Protein AF-A0A4Y7QFE3-F1 (afdb_monomer)

Secondary structure (DSSP, 8-state):
-TTHHHHHHHHHHHHHHHHTS-SSPPPP-----S-HHHHHHHHHHHHHHHHHHHHHHHHHHHHHHHHHHS-HHHHHHHHHHHSTTT---PPPPHHHHHHHHHHHHHHHHHHHHHHHHGGG--SS-PPPS----SGGGGT-S-THHHHHHHHHHHHHHHHH-TTSHHHHHS-TTHHHHHHHHHHHHHHHHHHHHHHHHHHHHHHHHHHHHHHHTHHHHHHHHH---SSSTT--

Organism: NCBI:txid50990

InterPro domains:
  IPR007269 Isoprenylcysteine carboxyl methyltransferase [PF04140] (100-162)

Sequence (232 aa):
MTVVFPATLVLALLFFRVAITPPVPPARDAEKTLDKNDVKRKADGLRNLVHVIKQGISVLVVLELLVAVAPWSLVSPVITRLCPSSYHHSPPSNQLFVALALMIAGGALRLLCYRALGSAFTWEVTKPSMLVTTGPYAWARHPSYPGIWLTMTGSIIFLLSPTTVLRECIPPGGARLTLNIFVVIYILWAATWCGFLAIRARGEDALLKKEFGKQWEAWNEKTRAMFIPFVW

Foldseek 3Di:
DLVVVLVLLVLLLVLLLQLLDFPDDADDDDDDDDDCPPVVVVVVVVNVVSVVVNVVLSVLSVVQSCCSPDDCVVVVVVLCVQQVPFAPLDDFDPLLVQLSVLSNQLSVQLVQVCVQCPPQDHPDPDQRPDDGCDGCNVQAVCQSLSSVLSNLVSSLSNLVGCNRSVNRSQDPDDSVVVSVVVSVVSVVVSVVVSVVVVVVLVVSLVSCCVNVPPVSVVSCVSHVHHHGGPDD

pLDDT: mean 86.58, std 12.67, range [39.0, 98.31]

Nearest PDB structures (foldseek):
  5v7p-assembly1_A  TM=5.560E-01  e=5.039E-03  Tribolium castaneum

Mean predicted aligned error: 6.56 Å

Solvent-accessible surface area (backbone atoms only — not comparable to full-atom values): 12744 Å² total; per-residue (Å²): 118,85,59,60,58,48,53,45,45,52,47,18,48,54,21,41,51,51,48,78,44,78,95,49,79,80,79,79,93,74,87,85,91,69,80,58,65,64,58,48,50,52,53,49,52,50,52,50,50,54,49,51,54,52,50,52,55,48,50,54,50,47,52,45,36,50,65,66,70,49,59,60,86,72,46,47,70,54,46,47,71,77,18,74,85,40,64,75,82,58,73,79,42,70,58,39,53,52,11,37,49,28,11,29,53,8,9,49,42,27,51,50,40,44,67,61,46,47,91,74,48,65,98,60,98,62,88,79,91,73,87,73,57,56,72,58,35,48,47,4,69,40,37,47,54,51,13,48,49,34,27,52,52,9,53,51,38,42,77,64,22,69,52,36,62,74,44,27,41,43,50,92,51,71,70,33,52,53,51,50,52,54,50,50,54,49,50,52,52,49,52,54,50,53,53,51,50,57,54,47,48,55,54,54,52,53,49,46,37,71,74,47,41,68,62,38,49,62,47,39,71,72,20,61,13,52,44,46,66,96,45,120

Radius of gyration: 20.63 Å; Cα contacts (8 Å, |Δi|>4): 243; chains: 1; bounding box: 45×44×62 Å

Structure (mmCIF, N/CA/C/O backbone):
data_AF-A0A4Y7QFE3-F1
#
_entry.id   AF-A0A4Y7QFE3-F1
#
loop_
_atom_site.group_PDB
_atom_site.id
_atom_site.type_symbol
_atom_site.label_atom_id
_atom_site.label_alt_id
_atom_site.label_comp_id
_atom_site.label_asym_id
_atom_site.label_entity_id
_atom_site.label_seq_id
_atom_site.pdbx_PDB_ins_code
_atom_site.Cartn_x
_atom_site.Cartn_y
_atom_site.Cartn_z
_atom_site.occupancy
_atom_site.B_iso_or_equiv
_atom_site.auth_seq_id
_atom_site.auth_comp_id
_atom_site.auth_asym_id
_atom_site.auth_atom_id
_atom_site.pdbx_PDB_model_num
ATOM 1 N N . MET A 1 1 ? 3.436 -18.418 -18.770 1.00 53.22 1 MET A N 1
ATOM 2 C CA . MET A 1 1 ? 3.558 -17.259 -17.849 1.00 53.22 1 MET A CA 1
ATOM 3 C C . MET A 1 1 ? 2.863 -15.987 -18.359 1.00 53.22 1 MET A C 1
ATOM 5 O O . MET A 1 1 ? 2.824 -15.008 -17.627 1.00 53.22 1 MET A O 1
ATOM 9 N N . THR A 1 2 ? 2.272 -15.993 -19.562 1.00 67.69 2 THR A N 1
ATOM 10 C CA . THR A 1 2 ? 1.814 -14.796 -20.298 1.00 67.69 2 THR A CA 1
ATOM 11 C C . THR A 1 2 ? 0.651 -14.021 -19.666 1.00 67.69 2 THR A C 1
ATOM 13 O O . THR A 1 2 ? 0.573 -12.818 -19.864 1.00 67.69 2 THR A O 1
ATOM 16 N N . VAL A 1 3 ? -0.222 -14.656 -18.874 1.00 84.62 3 VAL A N 1
ATOM 17 C CA . VAL A 1 3 ? -1.386 -13.973 -18.257 1.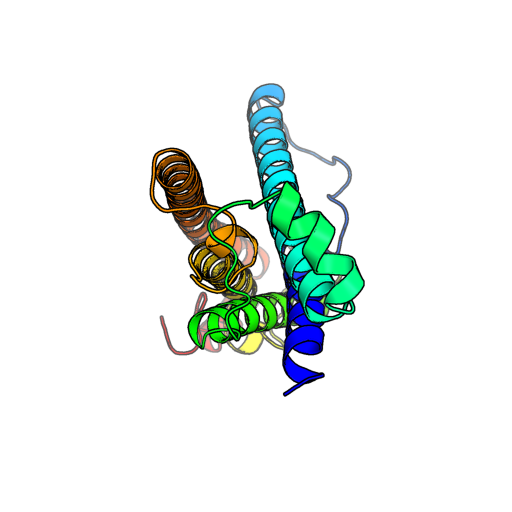00 84.62 3 VAL A CA 1
ATOM 18 C C . VAL A 1 3 ? -1.190 -13.683 -16.764 1.00 84.62 3 VAL A C 1
ATOM 20 O O . VAL A 1 3 ? -1.723 -12.707 -16.243 1.00 84.62 3 VAL A O 1
ATOM 23 N N . VAL A 1 4 ? -0.395 -14.502 -16.068 1.00 91.31 4 VAL A N 1
ATOM 24 C CA . VAL A 1 4 ? -0.255 -14.439 -14.601 1.00 91.31 4 VAL A CA 1
ATOM 25 C C . VAL A 1 4 ? 0.321 -13.101 -14.148 1.00 91.31 4 VAL A C 1
ATOM 27 O O . VAL A 1 4 ? -0.209 -12.486 -13.225 1.00 91.31 4 VAL A O 1
ATOM 30 N N . PHE A 1 5 ? 1.385 -12.633 -14.799 1.00 93.88 5 PHE A N 1
ATOM 31 C CA . PHE A 1 5 ? 2.049 -11.396 -14.399 1.00 93.88 5 PHE A CA 1
ATOM 32 C C . PHE A 1 5 ? 1.160 -10.153 -14.620 1.00 93.88 5 PHE A C 1
ATOM 34 O O . PHE A 1 5 ? 0.912 -9.444 -13.640 1.00 93.88 5 PHE A O 1
ATOM 41 N N . PRO A 1 6 ? 0.557 -9.939 -15.810 1.00 94.75 6 PRO A N 1
ATOM 42 C CA . PRO A 1 6 ? -0.427 -8.872 -16.003 1.00 94.75 6 PRO A CA 1
ATOM 43 C C . PRO A 1 6 ? -1.615 -8.931 -15.034 1.00 94.75 6 PRO A C 1
ATOM 45 O O . PRO A 1 6 ? -1.986 -7.914 -14.450 1.00 94.75 6 PRO A O 1
ATOM 48 N N . ALA A 1 7 ? -2.187 -10.118 -14.798 1.00 95.56 7 ALA A N 1
ATOM 49 C CA . ALA A 1 7 ? -3.285 -10.279 -13.845 1.00 95.56 7 ALA A CA 1
ATOM 50 C C . ALA A 1 7 ? -2.868 -9.889 -12.415 1.00 95.56 7 ALA A C 1
ATOM 52 O O . ALA A 1 7 ? -3.621 -9.223 -11.702 1.00 95.56 7 ALA A O 1
ATOM 53 N N . THR A 1 8 ? -1.644 -10.240 -12.010 1.00 96.00 8 THR A N 1
ATOM 54 C CA . THR A 1 8 ? -1.091 -9.872 -10.699 1.00 96.00 8 THR A CA 1
ATOM 55 C C . THR A 1 8 ? -0.921 -8.354 -10.570 1.00 96.00 8 THR A C 1
ATOM 57 O O . THR A 1 8 ? -1.264 -7.795 -9.529 1.00 96.00 8 THR A O 1
ATOM 60 N N . LEU A 1 9 ? -0.468 -7.663 -11.624 1.00 96.88 9 LEU A N 1
ATOM 61 C CA . LEU A 1 9 ? -0.366 -6.197 -11.647 1.00 96.88 9 LEU A CA 1
ATOM 62 C C . LEU A 1 9 ? -1.738 -5.523 -11.508 1.00 96.88 9 LEU A C 1
ATOM 64 O O . LEU A 1 9 ? -1.877 -4.579 -10.730 1.00 96.88 9 LEU A O 1
ATOM 68 N N . VAL A 1 10 ? -2.763 -6.031 -12.204 1.00 97.50 10 VAL A N 1
ATOM 69 C CA . VAL A 1 10 ? -4.142 -5.525 -12.088 1.00 97.50 10 VAL A CA 1
ATOM 70 C C . VAL A 1 10 ? -4.657 -5.679 -10.658 1.00 97.50 10 VAL A C 1
ATOM 72 O O . VAL A 1 10 ? -5.153 -4.715 -10.074 1.00 97.50 10 VAL A O 1
ATOM 75 N N . LEU A 1 11 ? -4.504 -6.864 -10.061 1.00 97.31 11 LEU A N 1
ATOM 76 C CA . LEU A 1 11 ? -4.922 -7.100 -8.678 1.00 97.31 11 LEU A CA 1
ATOM 77 C C . LEU A 1 11 ? -4.173 -6.185 -7.705 1.00 97.31 11 LEU A C 1
ATOM 79 O O . LEU A 1 11 ? -4.806 -5.542 -6.868 1.00 97.31 11 LEU A O 1
ATOM 83 N N . ALA A 1 12 ? -2.850 -6.072 -7.836 1.00 97.19 12 ALA A N 1
ATOM 84 C CA . ALA A 1 12 ? -2.044 -5.200 -6.990 1.00 97.19 12 ALA A CA 1
ATOM 85 C C . ALA A 1 12 ? -2.469 -3.731 -7.106 1.00 97.19 12 ALA A C 1
ATOM 87 O O . ALA A 1 12 ? -2.607 -3.063 -6.082 1.00 97.19 12 ALA A O 1
ATOM 88 N N . LEU A 1 13 ? -2.753 -3.239 -8.318 1.00 96.88 13 LEU A N 1
ATOM 89 C CA . LEU A 1 13 ? -3.262 -1.886 -8.544 1.00 96.88 13 LEU A CA 1
ATOM 90 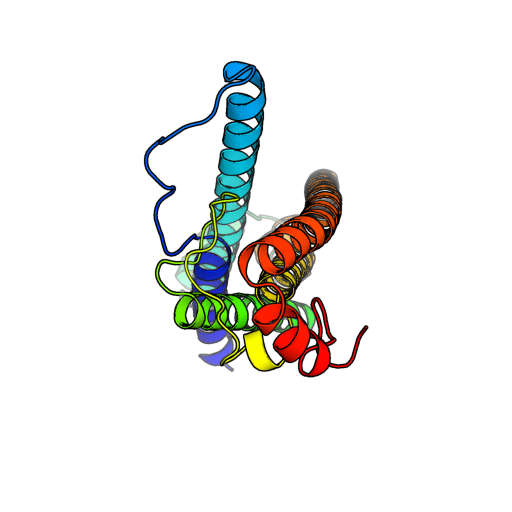C C . LEU A 1 13 ? -4.599 -1.657 -7.828 1.00 96.88 13 LEU A C 1
ATOM 92 O O . LEU A 1 13 ? -4.755 -0.666 -7.111 1.00 96.88 13 LEU A O 1
ATOM 96 N N . LEU A 1 14 ? -5.556 -2.573 -8.000 1.00 96.12 14 LEU A N 1
ATOM 97 C CA . LEU A 1 14 ? -6.882 -2.470 -7.388 1.00 96.12 14 LEU A CA 1
ATOM 98 C C . LEU A 1 14 ? -6.792 -2.490 -5.858 1.00 96.12 14 LEU A C 1
ATOM 100 O O . LEU A 1 14 ? -7.326 -1.602 -5.192 1.00 96.12 14 LEU A O 1
ATOM 104 N N . PHE A 1 15 ? -6.071 -3.456 -5.290 1.00 96.12 15 PHE A N 1
ATOM 105 C CA . PHE A 1 15 ? -5.936 -3.595 -3.840 1.00 96.12 15 PHE A CA 1
ATOM 106 C C . PHE A 1 15 ? -5.128 -2.459 -3.207 1.00 96.12 15 PHE A C 1
ATOM 108 O O . PHE A 1 15 ? -5.521 -1.957 -2.154 1.00 96.12 15 PHE A O 1
ATOM 115 N N . PHE A 1 16 ? -4.075 -1.971 -3.868 1.00 94.44 16 PHE A N 1
ATOM 116 C CA . PHE A 1 16 ? -3.334 -0.788 -3.427 1.00 94.44 16 PHE A CA 1
ATOM 117 C C . PHE A 1 16 ? -4.225 0.459 -3.391 1.00 94.44 16 PHE A C 1
ATOM 119 O O . PHE A 1 16 ? -4.228 1.212 -2.413 1.00 94.44 16 PHE A O 1
ATOM 126 N N . ARG A 1 17 ? -5.046 0.665 -4.430 1.00 92.75 17 ARG A N 1
ATOM 127 C CA . ARG A 1 17 ? -6.015 1.769 -4.476 1.00 92.75 17 ARG A CA 1
ATOM 128 C C . ARG A 1 17 ? -7.030 1.657 -3.341 1.00 92.75 17 ARG A C 1
ATOM 130 O O . ARG A 1 17 ? -7.276 2.660 -2.672 1.00 92.75 17 ARG A O 1
ATOM 137 N N . VAL A 1 18 ? -7.580 0.468 -3.096 1.00 90.00 18 VAL A N 1
ATOM 138 C CA . VAL A 1 18 ? -8.529 0.207 -1.998 1.00 90.00 18 VAL A CA 1
ATOM 139 C C . VAL A 1 18 ? -7.890 0.478 -0.632 1.00 90.00 18 VAL A C 1
ATOM 141 O O . VAL A 1 18 ? -8.484 1.167 0.198 1.00 90.00 18 VAL A O 1
ATOM 144 N N . ALA A 1 19 ? -6.659 0.017 -0.401 1.00 88.69 19 ALA A N 1
ATOM 145 C CA . ALA A 1 19 ? -5.959 0.178 0.874 1.00 88.69 19 ALA A CA 1
ATOM 146 C C . ALA A 1 19 ? -5.833 1.647 1.321 1.00 88.69 19 ALA A C 1
ATOM 148 O O . ALA A 1 19 ? -5.940 1.943 2.515 1.00 88.69 19 ALA A O 1
ATOM 149 N N . ILE A 1 20 ? -5.642 2.554 0.353 1.00 83.94 20 ILE A N 1
ATOM 150 C CA . ILE A 1 20 ? -5.357 3.989 0.539 1.00 83.94 20 ILE A CA 1
ATOM 151 C C . ILE A 1 20 ? -6.561 4.856 0.101 1.00 83.94 20 ILE A C 1
ATOM 153 O O . ILE A 1 20 ? -6.431 6.029 -0.256 1.00 83.94 20 ILE A O 1
ATOM 157 N N . THR A 1 21 ? -7.767 4.288 0.066 1.00 83.75 21 THR A N 1
ATOM 158 C CA . THR A 1 21 ? -9.015 5.050 -0.113 1.00 83.75 21 THR A CA 1
ATOM 159 C C . THR A 1 21 ? -9.942 4.734 1.049 1.00 83.75 21 THR A C 1
ATOM 161 O O . THR A 1 21 ? -10.233 3.557 1.255 1.00 83.75 21 THR A O 1
ATOM 164 N N . PRO A 1 22 ? -10.409 5.731 1.817 1.00 71.69 22 PRO A N 1
ATOM 165 C CA . PRO A 1 22 ? -11.403 5.470 2.840 1.00 71.69 22 PRO A CA 1
ATOM 166 C C . PRO A 1 22 ? -12.730 5.075 2.168 1.00 71.69 22 PRO A C 1
ATOM 168 O O . PRO A 1 22 ? -13.091 5.671 1.153 1.00 71.69 22 PRO A O 1
ATOM 171 N N . PRO A 1 23 ? -13.460 4.086 2.708 1.00 71.75 23 PRO A N 1
ATOM 172 C CA . PRO A 1 23 ? -14.751 3.667 2.166 1.00 71.75 23 PRO A CA 1
ATOM 173 C C . PRO A 1 23 ? -15.856 4.691 2.448 1.00 71.75 23 PRO A C 1
ATOM 175 O O . PRO A 1 23 ? -16.845 4.736 1.723 1.00 71.75 23 PRO A O 1
ATOM 178 N N . VAL A 1 24 ? -15.688 5.510 3.491 1.00 68.31 24 VAL A N 1
ATOM 179 C CA . VAL A 1 24 ? -16.646 6.534 3.913 1.00 68.31 24 VAL A CA 1
ATOM 180 C C . VAL A 1 24 ? -16.004 7.913 3.720 1.00 68.31 24 VAL A C 1
ATOM 182 O O . VAL A 1 24 ? -14.857 8.104 4.141 1.00 68.31 24 VAL A O 1
ATOM 185 N N . PRO A 1 25 ? -16.698 8.878 3.085 1.00 62.66 25 PRO A N 1
ATOM 186 C CA . PRO A 1 25 ? -16.252 10.266 3.044 1.00 62.66 25 PRO A CA 1
ATOM 187 C C . PRO A 1 25 ? -16.024 10.803 4.467 1.00 62.66 25 PRO A C 1
ATOM 189 O O . PRO A 1 25 ? -16.713 10.366 5.390 1.00 62.66 25 PRO A O 1
ATOM 192 N N . PRO A 1 26 ? -15.084 11.741 4.680 1.00 58.53 26 PRO A N 1
ATOM 193 C CA . PRO A 1 26 ? -14.896 12.345 5.996 1.00 58.53 26 PRO A CA 1
ATOM 194 C C . PRO A 1 26 ? -16.221 12.921 6.515 1.00 58.53 26 PRO A C 1
ATOM 196 O O . PRO A 1 26 ? -17.011 13.472 5.741 1.00 58.53 26 PRO A O 1
ATOM 199 N N . ALA A 1 27 ? -16.480 12.745 7.813 1.00 53.41 27 ALA A N 1
ATOM 200 C CA . ALA A 1 27 ? -17.696 13.239 8.445 1.00 53.41 27 ALA A CA 1
ATOM 201 C C . ALA A 1 27 ? -17.796 14.759 8.241 1.00 53.41 27 ALA A C 1
ATOM 203 O O . ALA A 1 27 ? -16.806 15.473 8.397 1.00 53.41 27 ALA A O 1
ATOM 204 N N . ARG A 1 28 ? -18.981 15.257 7.856 1.00 46.75 28 ARG A N 1
ATOM 205 C CA . ARG A 1 28 ? -19.223 16.703 7.762 1.00 46.75 28 ARG A CA 1
ATOM 206 C C . ARG A 1 28 ? -19.006 17.316 9.139 1.00 46.75 28 ARG A C 1
ATOM 208 O O . ARG A 1 28 ? -19.579 16.829 10.108 1.00 46.75 28 ARG A O 1
ATOM 215 N N . ASP A 1 29 ? -18.182 18.359 9.167 1.00 47.16 29 ASP A N 1
ATOM 216 C CA . ASP A 1 29 ? -17.770 19.129 10.337 1.00 47.16 29 ASP A CA 1
ATOM 217 C C . ASP A 1 29 ? -18.905 19.299 11.359 1.00 47.16 29 ASP A C 1
ATOM 219 O O . ASP A 1 29 ? -19.746 20.189 11.242 1.00 47.16 29 ASP A O 1
ATOM 223 N N . ALA A 1 30 ? -18.906 18.460 12.391 1.00 39.00 30 ALA A N 1
ATOM 224 C CA . ALA A 1 30 ? -19.676 18.684 13.598 1.00 39.00 30 ALA A CA 1
ATOM 225 C C . ALA A 1 30 ? -18.710 18.605 14.776 1.00 39.00 30 ALA A C 1
ATOM 227 O O . ALA A 1 30 ? -18.226 17.539 15.149 1.00 39.00 30 ALA A O 1
ATOM 228 N N . GLU A 1 31 ? -18.451 19.799 15.307 1.00 46.91 31 GLU A N 1
ATOM 229 C CA . GLU A 1 31 ? -17.866 20.070 16.613 1.00 46.91 31 GLU A CA 1
ATOM 230 C C . GLU A 1 31 ? -16.362 19.788 16.754 1.00 46.91 31 GLU A C 1
ATOM 232 O O . GLU A 1 31 ? -15.930 18.649 16.892 1.00 46.91 31 GLU A O 1
ATOM 237 N N . LYS A 1 32 ? -15.554 20.861 16.764 1.00 42.62 32 LYS A N 1
ATOM 238 C CA . LYS A 1 32 ? -14.268 20.915 17.484 1.00 42.62 32 LYS A CA 1
ATOM 239 C C . LYS A 1 32 ? -13.746 22.351 17.585 1.00 42.62 32 LYS A C 1
ATOM 241 O O . LYS A 1 32 ? -13.517 23.033 16.583 1.00 42.62 32 LYS A O 1
ATOM 246 N N . THR A 1 33 ? -13.589 22.804 18.821 1.00 46.34 33 THR A N 1
ATOM 247 C CA . THR A 1 33 ? -12.919 24.029 19.259 1.00 46.34 33 THR A CA 1
ATOM 248 C C . THR A 1 33 ? -11.443 23.729 19.533 1.00 46.34 33 THR A C 1
ATOM 250 O O . THR A 1 33 ? -11.146 22.793 20.268 1.00 46.34 33 THR A O 1
ATOM 253 N N . LEU A 1 34 ? -10.555 24.507 18.896 1.00 43.59 34 LEU A N 1
ATOM 254 C CA . LEU A 1 34 ? -9.142 24.844 19.194 1.00 43.59 34 LEU A CA 1
ATOM 255 C C . LEU A 1 34 ? -8.370 25.071 17.877 1.00 43.59 34 LEU A C 1
ATOM 257 O O . LEU A 1 34 ? -8.691 24.454 16.863 1.00 43.59 34 LEU A O 1
ATOM 261 N N . ASP A 1 35 ? -7.428 26.020 17.915 1.00 52.88 35 ASP A N 1
ATOM 262 C CA . ASP A 1 35 ? -6.646 26.645 16.827 1.00 52.88 35 ASP A CA 1
ATOM 263 C C . ASP A 1 35 ? -6.679 25.926 15.454 1.00 52.88 35 ASP A C 1
ATOM 265 O O . ASP A 1 35 ? -5.850 25.076 15.111 1.00 52.88 35 ASP A O 1
ATOM 269 N N . LYS A 1 36 ? -7.730 26.236 14.679 1.00 55.00 36 LYS A N 1
ATOM 270 C CA . LYS A 1 36 ? -8.216 25.420 13.553 1.00 55.00 36 LYS A CA 1
ATOM 271 C C . LYS A 1 36 ? -7.322 25.459 12.324 1.00 55.00 36 LYS A C 1
ATOM 273 O O . LYS A 1 36 ? -7.321 24.499 11.558 1.00 55.00 36 LYS A O 1
ATOM 278 N N . ASN A 1 37 ? -6.597 26.547 12.092 1.00 62.03 37 ASN A N 1
ATOM 279 C CA . ASN A 1 37 ? -5.992 26.770 10.782 1.00 62.03 37 ASN A CA 1
ATOM 280 C C . ASN A 1 37 ? -4.709 25.960 10.605 1.00 62.03 37 ASN A C 1
ATOM 282 O O . ASN A 1 37 ? -4.534 25.323 9.568 1.00 62.03 37 ASN A O 1
ATOM 286 N N . ASP A 1 38 ? -3.852 25.901 11.623 1.00 63.50 38 ASP A N 1
ATOM 287 C CA . ASP A 1 38 ? -2.580 25.185 11.522 1.00 63.50 38 ASP A CA 1
ATOM 288 C C . ASP A 1 38 ? -2.735 23.667 11.603 1.00 63.50 38 ASP A C 1
ATOM 290 O O . ASP A 1 38 ? -2.093 22.943 10.836 1.00 63.50 38 ASP A O 1
ATOM 294 N N . VAL A 1 39 ? -3.616 23.166 12.473 1.00 67.00 39 VAL A N 1
ATOM 295 C CA . VAL A 1 39 ? -3.899 21.724 12.572 1.00 67.00 39 VAL A CA 1
ATOM 296 C C . VAL A 1 39 ? -4.582 21.221 11.300 1.00 67.00 39 VAL A C 1
ATOM 298 O O . VAL A 1 39 ? -4.170 20.196 10.751 1.00 67.00 39 VAL A O 1
ATOM 301 N N . LYS A 1 40 ? -5.565 21.967 10.778 1.00 69.06 40 LYS A N 1
ATOM 302 C CA . LYS A 1 40 ? -6.232 21.641 9.511 1.00 69.06 40 LYS A CA 1
ATOM 303 C C . LYS A 1 40 ? -5.259 21.699 8.337 1.00 69.06 40 LYS A C 1
ATOM 305 O O . LYS A 1 40 ? -5.176 20.737 7.584 1.00 69.06 40 LYS A O 1
ATOM 310 N N . ARG A 1 41 ? -4.436 22.751 8.238 1.00 73.12 41 ARG A N 1
ATOM 311 C CA . ARG A 1 41 ? -3.415 22.887 7.185 1.00 73.12 41 ARG A CA 1
ATOM 312 C C . ARG A 1 41 ? -2.416 21.728 7.192 1.00 73.12 41 ARG A C 1
ATOM 314 O O . ARG A 1 41 ? -2.088 21.202 6.131 1.00 73.12 41 ARG A O 1
ATOM 321 N N . LYS A 1 42 ? -1.957 21.292 8.371 1.00 73.88 42 LYS A N 1
ATOM 322 C CA . LYS A 1 42 ? -1.072 20.120 8.506 1.00 73.88 42 LYS A CA 1
ATOM 323 C C . LYS A 1 42 ? -1.774 18.822 8.089 1.00 73.88 42 LYS A C 1
ATOM 325 O O . LYS A 1 42 ? -1.179 18.019 7.371 1.00 73.88 42 LYS A O 1
ATOM 330 N N . ALA A 1 43 ? -3.029 18.624 8.494 1.00 72.62 43 ALA A N 1
ATOM 331 C CA . ALA A 1 43 ? -3.818 17.450 8.120 1.00 72.62 43 ALA A CA 1
ATOM 332 C C . ALA A 1 43 ? -4.110 17.396 6.609 1.00 72.62 43 ALA A C 1
ATOM 334 O O . ALA A 1 43 ? -3.968 16.337 5.996 1.00 72.62 43 ALA A O 1
ATOM 335 N N . ASP A 1 44 ? -4.451 18.529 5.997 1.00 76.00 44 ASP A N 1
ATOM 336 C CA . ASP A 1 44 ? -4.696 18.648 4.559 1.00 76.00 44 ASP A CA 1
ATOM 337 C C . ASP A 1 44 ? -3.410 18.425 3.755 1.00 76.00 44 ASP A C 1
ATOM 339 O O . ASP A 1 44 ? -3.413 17.675 2.779 1.00 76.00 44 ASP A O 1
ATOM 343 N N . GLY A 1 45 ? -2.281 18.986 4.202 1.00 79.75 45 GLY A N 1
ATOM 344 C CA . GLY A 1 45 ? -0.972 18.745 3.588 1.00 79.75 45 GLY A CA 1
ATOM 345 C C . GLY A 1 45 ? -0.595 17.262 3.582 1.00 79.75 45 GLY A C 1
ATOM 346 O O . GLY A 1 45 ? -0.177 16.721 2.558 1.00 79.75 45 GLY A O 1
ATOM 347 N N . LEU A 1 46 ? -0.822 16.573 4.700 1.00 81.25 46 LEU A N 1
ATOM 348 C CA . LEU A 1 46 ? -0.607 15.134 4.810 1.00 81.25 46 LEU A CA 1
ATOM 349 C C . LEU A 1 46 ? -1.556 14.328 3.906 1.00 81.25 46 LEU A C 1
ATOM 351 O O . LEU A 1 46 ? -1.109 13.408 3.222 1.00 81.25 46 LEU A O 1
ATOM 355 N N . ARG A 1 47 ? -2.851 14.675 3.859 1.00 81.12 47 ARG A N 1
ATOM 356 C CA . ARG A 1 47 ? -3.836 14.041 2.960 1.00 81.12 47 ARG A CA 1
ATOM 357 C C . ARG A 1 47 ? -3.429 14.197 1.493 1.00 81.12 47 ARG A C 1
ATOM 359 O O . ARG A 1 47 ? -3.462 13.218 0.746 1.00 81.12 47 ARG A O 1
ATOM 366 N N . ASN A 1 48 ? -2.992 15.392 1.102 1.00 84.81 48 ASN A N 1
ATOM 367 C CA . ASN A 1 48 ? -2.506 15.674 -0.246 1.00 84.81 48 ASN A CA 1
ATOM 368 C C . ASN A 1 48 ? -1.252 14.861 -0.572 1.00 84.81 48 ASN A C 1
ATOM 370 O O . ASN A 1 48 ? -1.181 14.259 -1.640 1.00 84.81 48 ASN A O 1
ATOM 374 N N . LEU A 1 49 ? -0.299 14.768 0.358 1.00 87.81 49 LEU A N 1
ATOM 375 C CA . LEU A 1 49 ? 0.905 13.960 0.175 1.00 87.81 49 LEU A CA 1
ATOM 376 C C . LEU A 1 49 ? 0.573 12.474 -0.028 1.00 87.81 49 LEU A C 1
ATOM 378 O O . LEU A 1 49 ? 1.058 11.859 -0.976 1.00 87.81 49 LEU A O 1
ATOM 382 N N . VAL A 1 50 ? -0.307 11.909 0.805 1.00 87.62 50 VAL A N 1
ATOM 383 C CA . VAL A 1 50 ? -0.799 10.529 0.642 1.00 87.62 50 VAL A CA 1
ATOM 384 C C . VAL A 1 50 ? -1.464 10.349 -0.725 1.00 87.62 50 VAL A C 1
ATOM 386 O O . VAL A 1 50 ? -1.243 9.334 -1.390 1.00 87.62 50 VAL A O 1
ATOM 389 N N . HIS A 1 51 ? -2.251 11.332 -1.173 1.00 87.94 51 HIS A N 1
ATOM 390 C CA . HIS A 1 51 ? -2.887 11.301 -2.486 1.00 87.94 51 HIS A CA 1
ATOM 391 C C . HIS A 1 51 ? -1.855 11.291 -3.621 1.00 87.94 51 HIS A C 1
ATOM 393 O O . HIS A 1 51 ? -1.944 10.446 -4.510 1.00 87.94 51 HIS A O 1
ATOM 399 N N . VAL A 1 52 ? -0.849 12.168 -3.570 1.00 91.69 52 VAL A N 1
ATOM 400 C CA . VAL A 1 52 ? 0.226 12.244 -4.571 1.00 91.69 52 VAL A CA 1
ATOM 401 C C . VAL A 1 52 ? 1.006 10.931 -4.640 1.00 91.69 52 VAL A C 1
ATOM 403 O O . VAL A 1 52 ? 1.156 10.376 -5.727 1.00 91.69 52 VAL A O 1
ATOM 406 N N . ILE A 1 53 ? 1.427 10.381 -3.495 1.00 91.38 53 ILE A N 1
ATOM 407 C CA . ILE A 1 53 ? 2.141 9.094 -3.429 1.00 91.38 53 ILE A CA 1
ATOM 408 C C . ILE A 1 53 ? 1.292 7.983 -4.052 1.00 91.38 53 ILE A C 1
ATOM 410 O O . ILE A 1 53 ? 1.766 7.223 -4.896 1.00 91.38 53 ILE A O 1
ATOM 414 N N . LYS A 1 54 ? 0.011 7.910 -3.678 1.00 92.06 54 LYS A N 1
ATOM 415 C CA . LYS A 1 54 ? -0.922 6.915 -4.209 1.00 92.06 54 LYS A CA 1
ATOM 416 C C . LYS A 1 54 ? -1.054 7.009 -5.730 1.00 92.06 54 LYS A C 1
ATOM 418 O O . LYS A 1 54 ? -1.032 5.972 -6.396 1.00 92.06 54 LYS A O 1
ATOM 423 N N . GLN A 1 55 ? -1.210 8.212 -6.286 1.00 93.50 55 GLN A N 1
ATOM 424 C CA . GLN A 1 55 ? -1.297 8.386 -7.739 1.00 93.50 55 GLN A CA 1
ATOM 425 C C . GLN A 1 55 ? 0.025 8.020 -8.416 1.00 93.50 55 GLN A C 1
ATOM 427 O O . GLN A 1 55 ? 0.000 7.271 -9.386 1.00 93.50 55 GLN A O 1
ATOM 432 N N . GLY A 1 56 ? 1.163 8.454 -7.865 1.00 94.62 56 GLY A N 1
ATOM 433 C CA . GLY A 1 56 ? 2.493 8.149 -8.395 1.00 94.62 56 GLY A CA 1
ATOM 434 C C . GLY A 1 56 ? 2.752 6.647 -8.506 1.00 94.62 56 GLY A C 1
ATOM 435 O O . GLY A 1 56 ? 3.019 6.152 -9.597 1.00 94.62 56 GLY A O 1
ATOM 436 N N . ILE A 1 57 ? 2.576 5.894 -7.413 1.00 95.50 57 ILE A N 1
ATOM 437 C CA . ILE A 1 57 ? 2.732 4.428 -7.429 1.00 95.50 57 ILE A CA 1
ATOM 438 C C . ILE A 1 57 ? 1.757 3.780 -8.415 1.00 95.50 57 ILE A C 1
ATOM 440 O O . ILE A 1 57 ? 2.136 2.888 -9.166 1.00 95.50 57 ILE A O 1
ATOM 444 N N . SER A 1 58 ? 0.507 4.247 -8.457 1.00 95.88 58 SER A N 1
ATOM 445 C CA . SER A 1 58 ? -0.489 3.688 -9.372 1.00 95.88 58 SER A CA 1
ATOM 446 C C . SER A 1 58 ? -0.125 3.906 -10.839 1.00 95.88 58 SER A C 1
ATOM 448 O O . SER A 1 58 ? -0.325 3.004 -11.643 1.00 95.88 58 SER A O 1
ATOM 450 N N . VAL A 1 59 ? 0.409 5.079 -11.191 1.00 96.31 59 VAL A N 1
ATOM 451 C CA . VAL A 1 59 ? 0.899 5.361 -12.547 1.00 96.31 59 VAL A CA 1
ATOM 452 C C . VAL A 1 59 ? 2.041 4.416 -12.897 1.00 96.31 59 VAL A C 1
ATOM 454 O O . VAL A 1 59 ? 2.019 3.834 -13.973 1.00 96.31 59 VAL A O 1
ATOM 457 N N . LEU A 1 60 ? 2.989 4.191 -11.985 1.00 95.75 60 LEU A N 1
ATOM 458 C CA . LEU A 1 60 ? 4.096 3.262 -12.225 1.00 95.75 60 LEU A CA 1
ATOM 459 C C . LEU A 1 60 ? 3.613 1.820 -12.447 1.00 95.75 60 LEU A C 1
ATOM 461 O O . LEU A 1 60 ? 4.086 1.163 -13.367 1.00 95.75 60 LEU A O 1
ATOM 465 N N . VAL A 1 61 ? 2.640 1.342 -11.664 1.00 96.88 61 VAL A N 1
ATOM 466 C CA . VAL A 1 61 ? 2.044 0.006 -11.860 1.00 96.88 61 VAL A CA 1
ATOM 467 C C . VAL A 1 61 ? 1.267 -0.077 -13.179 1.00 96.88 61 VAL A C 1
ATOM 469 O O . VAL A 1 61 ? 1.309 -1.105 -13.848 1.00 96.88 61 VAL A O 1
ATOM 472 N N . VAL A 1 62 ? 0.578 0.995 -13.586 1.00 96.50 62 VAL A N 1
ATOM 473 C CA . VAL A 1 62 ? -0.100 1.057 -14.893 1.00 96.50 62 VAL A CA 1
ATOM 474 C C . VAL A 1 62 ? 0.911 1.036 -16.036 1.00 96.50 62 VAL A C 1
ATOM 476 O O . VAL A 1 62 ? 0.692 0.320 -17.004 1.00 96.50 62 VAL A O 1
ATOM 479 N N . LEU A 1 63 ? 2.020 1.771 -15.932 1.00 93.81 63 LEU A N 1
ATOM 480 C CA . LEU A 1 63 ? 3.093 1.732 -16.929 1.00 93.81 63 LEU A CA 1
ATOM 481 C C . LEU A 1 63 ? 3.681 0.323 -17.052 1.00 93.81 63 LEU A C 1
ATOM 483 O O . LEU A 1 63 ? 3.818 -0.178 -18.164 1.00 93.81 63 LEU A O 1
ATOM 487 N N . GLU A 1 64 ? 3.945 -0.338 -15.924 1.00 94.81 64 GLU A N 1
ATOM 488 C CA . GLU A 1 64 ? 4.390 -1.735 -15.889 1.00 94.81 64 GLU A CA 1
ATOM 489 C C . GLU A 1 64 ? 3.386 -2.662 -16.592 1.00 94.81 64 GLU A C 1
ATOM 491 O O . GLU A 1 64 ? 3.760 -3.479 -17.429 1.00 94.81 64 GLU A O 1
ATOM 496 N N . LEU A 1 65 ? 2.090 -2.494 -1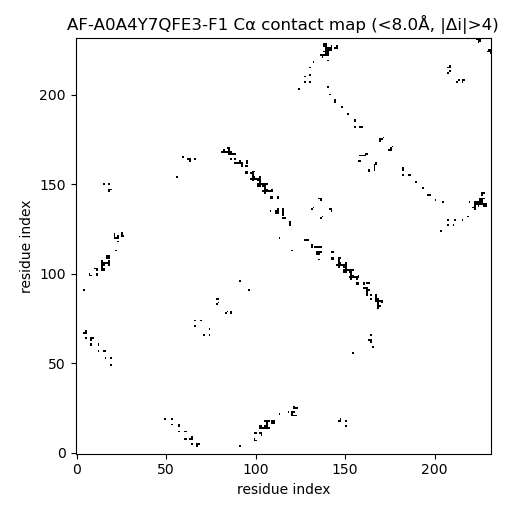6.303 1.00 95.19 65 LEU A N 1
ATOM 497 C CA . LEU A 1 65 ? 1.019 -3.270 -16.922 1.00 95.19 65 LEU A CA 1
ATOM 498 C C . LEU A 1 65 ? 0.944 -3.036 -18.432 1.00 95.19 65 LEU A C 1
ATOM 500 O O . LEU A 1 65 ? 0.822 -4.002 -19.176 1.00 95.19 65 LEU A O 1
ATOM 504 N N . LEU A 1 66 ? 1.027 -1.781 -18.884 1.00 93.12 66 LEU A N 1
ATOM 505 C CA . LEU A 1 66 ? 0.989 -1.429 -20.305 1.00 93.12 66 LEU A CA 1
ATOM 506 C C . LEU A 1 66 ? 2.134 -2.096 -21.065 1.00 93.12 66 LEU A C 1
ATOM 508 O O . LEU A 1 66 ? 1.895 -2.680 -22.117 1.00 93.12 66 LEU A O 1
ATOM 512 N N . VAL A 1 67 ? 3.347 -2.065 -20.513 1.00 91.50 67 VAL A N 1
ATOM 513 C CA . VAL A 1 67 ? 4.507 -2.740 -21.107 1.00 91.50 67 VAL A CA 1
ATOM 514 C C . VAL A 1 67 ? 4.334 -4.261 -21.102 1.00 91.50 67 VAL A C 1
ATOM 516 O O . VAL A 1 67 ? 4.671 -4.910 -22.086 1.00 91.50 67 VAL A O 1
ATOM 519 N N . ALA A 1 68 ? 3.748 -4.827 -20.045 1.00 91.50 68 ALA A N 1
ATOM 520 C CA . ALA A 1 68 ? 3.531 -6.267 -19.929 1.00 91.50 68 ALA A CA 1
ATOM 521 C C . ALA A 1 68 ? 2.452 -6.828 -20.879 1.00 91.50 68 ALA A C 1
ATOM 523 O O . ALA A 1 68 ? 2.489 -8.019 -21.188 1.00 91.50 68 ALA A O 1
ATOM 524 N N . VAL A 1 69 ? 1.472 -6.019 -21.307 1.00 92.56 69 VAL A N 1
ATOM 525 C CA . VAL A 1 69 ? 0.347 -6.480 -22.153 1.00 92.56 69 VAL A CA 1
ATOM 526 C C . VAL A 1 69 ? 0.436 -6.034 -23.606 1.00 92.56 69 VAL A C 1
ATOM 528 O O . VAL A 1 69 ? -0.135 -6.693 -24.476 1.00 92.56 69 VAL A O 1
ATOM 531 N N . ALA A 1 70 ? 1.090 -4.907 -23.886 1.00 90.62 70 ALA A N 1
ATOM 532 C CA . ALA A 1 70 ? 1.137 -4.369 -25.234 1.00 90.62 70 ALA A CA 1
ATOM 533 C C . ALA A 1 70 ? 2.131 -5.153 -26.113 1.00 90.62 70 ALA A C 1
ATOM 535 O O . ALA A 1 70 ? 3.195 -5.563 -25.642 1.00 90.62 70 ALA A O 1
ATOM 536 N N . PRO A 1 71 ? 1.828 -5.340 -27.412 1.00 90.00 71 PRO A N 1
ATOM 537 C CA . PRO A 1 71 ? 2.776 -5.914 -28.357 1.00 90.00 71 PRO A CA 1
ATOM 538 C C . PRO A 1 71 ? 4.099 -5.148 -28.348 1.00 90.00 71 PRO A C 1
ATOM 540 O O . PRO A 1 71 ? 4.116 -3.921 -28.470 1.00 90.00 71 PRO A O 1
ATOM 543 N N . TRP A 1 72 ? 5.216 -5.875 -28.275 1.00 87.75 72 TRP A N 1
ATOM 544 C CA . TRP A 1 72 ? 6.548 -5.266 -28.210 1.00 87.75 72 TRP A CA 1
ATOM 545 C C . TRP A 1 72 ? 6.837 -4.316 -29.384 1.00 87.75 72 TRP A C 1
ATOM 547 O O . TRP A 1 72 ? 7.518 -3.313 -29.208 1.00 87.75 72 TRP A O 1
ATOM 557 N N . SER A 1 73 ? 6.264 -4.570 -30.564 1.00 89.50 73 SER A N 1
ATOM 558 C CA . SER A 1 73 ? 6.373 -3.694 -31.740 1.00 89.50 73 SER A CA 1
ATOM 559 C C . SER A 1 73 ? 5.795 -2.288 -31.532 1.00 89.50 73 SER A C 1
ATOM 561 O O . SER A 1 73 ? 6.272 -1.346 -32.158 1.00 89.50 73 SER A O 1
ATOM 563 N N . LEU A 1 74 ? 4.796 -2.130 -30.658 1.00 89.12 74 LEU A N 1
ATOM 564 C CA . LEU A 1 74 ? 4.217 -0.829 -30.304 1.00 89.12 74 LEU A CA 1
ATOM 565 C C . LEU A 1 74 ? 4.990 -0.152 -29.168 1.00 89.12 74 LEU A C 1
ATOM 567 O O . LEU A 1 74 ? 5.097 1.072 -29.125 1.00 89.12 74 LEU A O 1
ATOM 571 N N . VAL A 1 75 ? 5.525 -0.951 -28.247 1.00 88.75 75 VAL A N 1
ATOM 572 C CA . VAL A 1 75 ? 6.204 -0.471 -27.040 1.00 88.75 75 VAL A CA 1
ATOM 573 C C . VAL A 1 75 ? 7.648 -0.058 -27.324 1.00 88.75 75 VAL A C 1
ATOM 575 O O . VAL A 1 75 ? 8.103 0.970 -26.818 1.00 88.75 75 VAL A O 1
ATOM 578 N N . SER A 1 76 ? 8.370 -0.822 -28.147 1.00 86.50 76 SER A N 1
ATOM 579 C CA . SER A 1 76 ? 9.808 -0.643 -28.356 1.00 86.50 76 SER A CA 1
ATOM 580 C C . SER A 1 76 ? 10.194 0.742 -28.887 1.00 86.50 76 SER A C 1
ATOM 582 O O . SER A 1 76 ? 11.104 1.331 -28.307 1.00 86.50 76 SER A O 1
ATOM 584 N N . PRO A 1 77 ? 9.497 1.371 -29.862 1.00 88.75 77 PRO A N 1
ATOM 585 C CA . PRO A 1 77 ? 9.898 2.692 -30.350 1.00 88.75 77 PRO A CA 1
ATOM 586 C C . PRO A 1 77 ? 9.726 3.782 -29.286 1.00 88.75 77 PRO A C 1
ATOM 588 O O . PRO A 1 77 ? 10.481 4.754 -29.258 1.00 88.75 77 PRO A O 1
ATOM 591 N N . VAL A 1 78 ? 8.729 3.627 -28.409 1.00 88.25 78 VAL A N 1
ATOM 592 C CA . VAL A 1 78 ? 8.456 4.557 -27.309 1.00 88.25 78 VAL A CA 1
ATOM 593 C C . VAL A 1 78 ? 9.504 4.386 -26.214 1.00 88.25 78 VAL A C 1
ATOM 595 O O . VAL A 1 78 ? 10.137 5.365 -25.821 1.00 88.25 78 VAL A O 1
ATOM 598 N N . ILE A 1 79 ? 9.746 3.149 -25.768 1.00 86.75 79 ILE A N 1
ATOM 599 C CA . ILE A 1 79 ? 10.744 2.862 -24.732 1.00 86.75 79 ILE A CA 1
ATOM 600 C C . ILE A 1 79 ? 12.150 3.239 -25.196 1.00 86.75 79 ILE A C 1
ATOM 602 O O . ILE A 1 79 ? 12.868 3.863 -24.431 1.00 86.75 79 ILE A O 1
ATOM 606 N N . THR A 1 80 ? 12.551 2.952 -26.436 1.00 84.69 80 THR A N 1
ATOM 607 C CA . THR A 1 80 ? 13.892 3.317 -26.925 1.00 84.69 80 THR A CA 1
ATOM 608 C C . THR A 1 80 ? 14.097 4.834 -26.993 1.00 84.69 80 THR A C 1
ATOM 610 O O . THR A 1 80 ? 15.211 5.308 -26.797 1.00 84.69 80 THR A O 1
ATOM 613 N N . ARG A 1 81 ? 13.041 5.630 -27.212 1.00 86.06 81 ARG A N 1
ATOM 614 C CA . ARG A 1 81 ? 13.130 7.102 -27.147 1.00 86.06 81 ARG A CA 1
ATOM 615 C C . ARG A 1 81 ? 13.188 7.625 -25.713 1.00 86.06 81 ARG A C 1
ATOM 617 O O . ARG A 1 81 ? 13.903 8.584 -25.450 1.00 86.06 81 ARG A O 1
ATOM 624 N N . LEU A 1 82 ? 12.421 7.020 -24.807 1.00 84.69 82 LEU A N 1
ATOM 625 C CA . LEU A 1 82 ? 12.349 7.433 -23.402 1.00 84.69 82 LEU A CA 1
ATOM 626 C C . LEU A 1 82 ? 13.534 6.922 -22.570 1.00 84.69 82 LEU A C 1
ATOM 628 O O . LEU A 1 82 ? 13.930 7.569 -21.605 1.00 84.69 82 LEU A O 1
ATOM 632 N N . CYS A 1 83 ? 14.091 5.772 -22.943 1.00 84.31 83 CYS A N 1
ATOM 633 C CA . CYS A 1 83 ? 15.088 5.012 -22.194 1.00 84.31 83 CYS A CA 1
ATOM 634 C C . CYS A 1 83 ? 16.200 4.504 -23.139 1.00 84.31 83 CYS A C 1
ATOM 636 O O . CYS A 1 83 ? 16.330 3.293 -23.340 1.00 84.31 83 CYS A O 1
ATOM 638 N N . PRO A 1 84 ? 17.009 5.399 -23.744 1.00 66.38 84 PRO A N 1
ATOM 639 C CA . PRO A 1 84 ? 17.839 5.070 -24.911 1.00 66.38 84 PRO A CA 1
ATOM 640 C C . PRO A 1 84 ? 18.973 4.070 -24.664 1.00 66.38 84 PRO A C 1
ATOM 642 O O . PRO A 1 84 ? 19.534 3.545 -25.620 1.00 66.38 84 PRO A O 1
ATOM 645 N N . SER A 1 85 ? 19.341 3.815 -23.406 1.00 65.75 85 SER A N 1
ATOM 646 C CA . SER A 1 85 ? 20.609 3.157 -23.072 1.00 65.75 85 SER A CA 1
ATOM 647 C C . SER A 1 85 ? 20.523 2.068 -21.993 1.00 65.75 85 SER A C 1
ATOM 649 O O . SER A 1 85 ? 21.565 1.642 -21.498 1.00 65.75 85 SER A O 1
ATOM 651 N N . SER A 1 86 ? 19.333 1.602 -21.575 1.00 66.50 86 SER A N 1
ATOM 652 C CA . SER A 1 86 ? 19.246 0.681 -20.412 1.00 66.50 86 SER A CA 1
ATOM 653 C C . SER A 1 86 ? 18.075 -0.304 -20.360 1.00 66.50 86 SER A C 1
ATOM 655 O O . SER A 1 86 ? 18.019 -1.110 -19.433 1.00 66.50 86 SER A O 1
ATOM 657 N N . TYR A 1 87 ? 17.142 -0.279 -21.315 1.00 81.38 87 TYR A N 1
ATOM 658 C CA . TYR A 1 87 ? 15.994 -1.181 -21.235 1.00 81.38 87 TYR A CA 1
ATOM 659 C C . TYR A 1 87 ? 16.323 -2.567 -21.802 1.00 81.38 87 TYR A C 1
ATOM 661 O O . TYR A 1 87 ? 16.548 -2.709 -23.004 1.00 81.38 87 TYR A O 1
ATOM 669 N N . HIS A 1 88 ? 16.338 -3.583 -20.936 1.00 79.31 88 HIS A N 1
ATOM 670 C CA . HIS A 1 88 ? 16.686 -4.961 -21.292 1.00 79.31 88 HIS A CA 1
ATOM 671 C C . HIS A 1 88 ? 15.457 -5.867 -21.453 1.00 79.31 88 HIS A C 1
ATOM 673 O O . HIS A 1 88 ? 15.603 -6.990 -21.932 1.00 79.31 88 HIS A O 1
ATOM 679 N N . HIS A 1 89 ? 14.258 -5.374 -21.112 1.00 83.56 89 HIS A N 1
ATOM 680 C CA . HIS A 1 89 ? 13.014 -6.145 -21.089 1.00 83.56 89 HIS A CA 1
ATOM 681 C C . HIS A 1 89 ? 13.182 -7.440 -20.282 1.00 83.56 89 HIS A C 1
ATOM 683 O O . HIS A 1 89 ? 12.873 -8.539 -20.750 1.00 83.56 89 HIS A O 1
ATOM 689 N N . SER A 1 90 ? 13.748 -7.319 -19.078 1.00 87.88 90 SER A N 1
ATOM 690 C CA . SER A 1 90 ? 14.044 -8.495 -18.262 1.00 87.88 90 SER A CA 1
ATOM 691 C C . SER A 1 90 ? 12.746 -9.155 -17.792 1.00 87.88 90 SER A C 1
ATOM 693 O O . SER A 1 90 ? 11.748 -8.473 -17.541 1.00 87.88 90 SER A O 1
ATOM 695 N N . PRO A 1 91 ? 12.732 -10.486 -17.615 1.00 90.50 91 PRO A N 1
ATOM 696 C CA . PRO A 1 91 ? 11.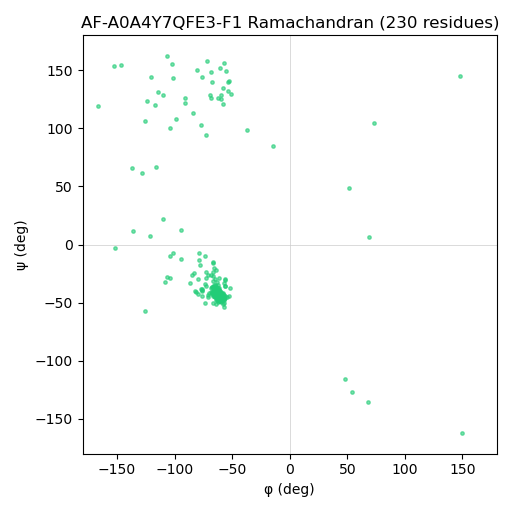588 -11.148 -17.008 1.00 90.50 91 PRO A CA 1
ATOM 697 C C . PRO A 1 91 ? 11.357 -10.634 -15.575 1.00 90.50 91 PRO A C 1
ATOM 699 O O . PRO A 1 91 ? 12.311 -10.255 -14.887 1.00 90.50 91 PRO A O 1
ATOM 702 N N . PRO A 1 92 ? 10.106 -10.655 -15.083 1.00 92.69 92 PRO A N 1
ATOM 703 C CA . PRO A 1 92 ? 9.785 -10.172 -13.747 1.00 92.69 92 PRO A CA 1
ATOM 704 C C . PRO A 1 92 ? 10.512 -10.990 -12.675 1.00 92.69 92 PRO A C 1
ATOM 706 O O . PRO A 1 92 ? 10.405 -12.215 -12.617 1.00 92.69 92 PRO A O 1
ATOM 709 N N . SER A 1 93 ? 11.242 -10.300 -11.801 1.00 94.50 93 SER A N 1
ATOM 710 C CA . SER A 1 93 ? 11.977 -10.918 -10.695 1.00 94.50 93 SER A CA 1
ATOM 711 C C . SER A 1 93 ? 11.061 -11.430 -9.577 1.00 94.50 93 SER A C 1
ATOM 713 O O . SER A 1 93 ? 9.962 -10.918 -9.351 1.00 94.50 93 SER A O 1
ATOM 715 N N . ASN A 1 94 ? 11.560 -12.377 -8.777 1.00 95.50 94 ASN A N 1
ATOM 716 C CA . ASN A 1 94 ? 10.883 -12.828 -7.552 1.00 95.50 94 ASN A CA 1
ATOM 717 C C . ASN A 1 94 ? 10.600 -11.666 -6.586 1.00 95.50 94 ASN A C 1
ATOM 719 O O . ASN A 1 94 ? 9.551 -11.632 -5.948 1.00 95.50 94 ASN A O 1
ATOM 723 N N . GLN A 1 95 ? 11.504 -10.682 -6.517 1.00 96.62 95 GLN A N 1
ATOM 724 C CA . GLN A 1 95 ? 11.318 -9.473 -5.714 1.00 96.62 95 GLN A CA 1
ATOM 725 C C . GLN A 1 95 ? 10.080 -8.680 -6.155 1.00 96.62 95 GLN A C 1
ATOM 727 O O . GLN A 1 95 ? 9.331 -8.196 -5.305 1.00 96.62 95 GLN A O 1
ATOM 732 N N . LEU A 1 96 ? 9.833 -8.579 -7.466 1.00 96.50 96 LEU A N 1
ATOM 733 C CA . LEU A 1 96 ? 8.632 -7.934 -7.989 1.00 96.50 96 LEU A CA 1
ATOM 734 C C . LEU A 1 96 ? 7.369 -8.699 -7.582 1.00 96.50 96 LEU A C 1
ATOM 736 O O . LEU A 1 96 ? 6.418 -8.090 -7.102 1.00 96.50 96 LEU A O 1
ATOM 740 N N . PHE A 1 97 ? 7.363 -10.029 -7.687 1.00 97.06 97 PHE A N 1
ATOM 741 C CA . PHE A 1 97 ? 6.216 -10.827 -7.244 1.00 97.06 97 PHE A CA 1
ATOM 742 C C . PHE A 1 97 ? 5.941 -10.684 -5.744 1.00 97.06 97 PHE A C 1
ATOM 744 O O . PHE A 1 97 ? 4.783 -10.539 -5.356 1.00 97.06 97 PHE A O 1
ATOM 751 N N . VAL A 1 98 ? 6.982 -10.649 -4.905 1.00 97.94 98 VAL A N 1
ATOM 752 C CA . VAL A 1 98 ? 6.841 -10.383 -3.464 1.00 97.94 98 VAL A CA 1
ATOM 753 C C . VAL A 1 98 ? 6.224 -9.005 -3.220 1.00 97.94 98 VAL A C 1
ATOM 755 O O . VAL A 1 98 ? 5.291 -8.887 -2.427 1.00 97.94 98 VAL A O 1
ATOM 758 N N . ALA A 1 99 ? 6.683 -7.971 -3.930 1.00 98.12 99 ALA A N 1
ATOM 759 C CA . ALA A 1 99 ? 6.120 -6.627 -3.826 1.00 98.12 99 ALA A CA 1
ATOM 760 C C . ALA A 1 99 ? 4.615 -6.602 -4.133 1.00 98.12 99 ALA A C 1
ATOM 762 O O . ALA A 1 99 ? 3.820 -6.092 -3.339 1.00 98.12 99 ALA A O 1
ATOM 763 N N . LEU A 1 100 ? 4.220 -7.202 -5.260 1.00 97.94 100 LEU A N 1
ATOM 764 C CA . LEU A 1 100 ? 2.824 -7.255 -5.692 1.00 97.94 100 LEU A CA 1
ATOM 765 C C . LEU A 1 100 ? 1.966 -8.079 -4.724 1.00 97.94 100 LEU A C 1
ATOM 767 O O . LEU A 1 100 ? 0.867 -7.654 -4.370 1.00 97.94 100 LEU A O 1
ATOM 771 N N . ALA A 1 101 ? 2.476 -9.212 -4.238 1.00 98.19 101 ALA A N 1
ATOM 772 C CA . ALA A 1 101 ? 1.783 -10.047 -3.261 1.00 98.19 101 ALA A CA 1
ATOM 773 C C . ALA A 1 101 ? 1.513 -9.295 -1.948 1.00 98.19 101 ALA A C 1
ATOM 775 O O . ALA A 1 101 ? 0.405 -9.371 -1.418 1.00 98.19 101 ALA A O 1
ATOM 776 N N . LEU A 1 102 ? 2.479 -8.514 -1.450 1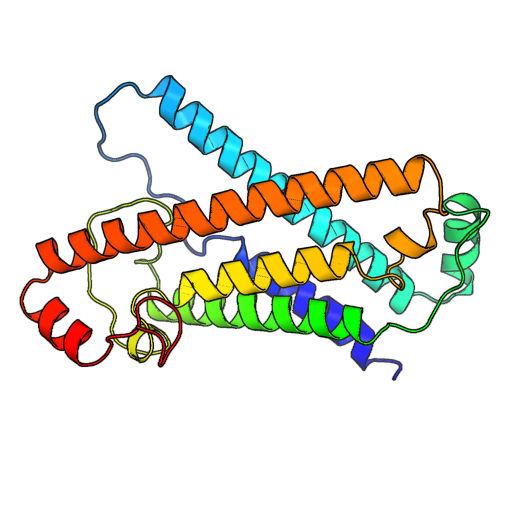.00 98.31 102 LEU A N 1
ATOM 777 C CA . LEU A 1 102 ? 2.306 -7.692 -0.248 1.00 98.31 102 LEU A CA 1
ATOM 778 C C . LEU A 1 102 ? 1.266 -6.581 -0.446 1.00 98.31 102 LEU A C 1
ATOM 780 O O . LEU A 1 102 ? 0.439 -6.356 0.439 1.00 98.31 102 LEU A O 1
ATOM 784 N N . MET A 1 103 ? 1.257 -5.925 -1.612 1.00 98.00 103 MET A N 1
ATOM 785 C CA . MET A 1 103 ? 0.236 -4.925 -1.958 1.00 98.00 103 MET A CA 1
ATOM 786 C C . MET A 1 103 ? -1.169 -5.542 -2.007 1.00 98.00 103 MET A C 1
ATOM 788 O O . MET A 1 103 ? -2.117 -4.963 -1.472 1.00 98.00 103 MET A O 1
ATOM 792 N N . ILE A 1 104 ? -1.301 -6.732 -2.604 1.00 98.31 104 ILE A N 1
ATOM 793 C CA . ILE A 1 104 ? -2.564 -7.480 -2.668 1.00 98.31 104 ILE A CA 1
ATOM 794 C C . ILE A 1 104 ? -3.016 -7.887 -1.264 1.00 98.31 104 ILE A C 1
ATOM 796 O O . ILE A 1 104 ? -4.145 -7.590 -0.880 1.00 98.31 104 ILE A O 1
ATOM 800 N N . ALA A 1 105 ? -2.142 -8.516 -0.476 1.00 97.88 105 ALA A N 1
ATOM 801 C CA . ALA A 1 105 ? -2.458 -8.979 0.873 1.00 97.88 105 ALA A CA 1
ATOM 802 C C . ALA A 1 105 ? -2.853 -7.818 1.799 1.00 97.88 105 ALA A C 1
ATOM 804 O O . ALA A 1 105 ? -3.869 -7.891 2.494 1.00 97.88 105 ALA A O 1
ATOM 805 N N . GLY A 1 106 ? -2.096 -6.718 1.763 1.00 96.94 106 GLY A N 1
ATOM 806 C CA . GLY A 1 106 ? -2.386 -5.514 2.536 1.00 96.94 106 GLY A CA 1
ATOM 807 C C . GLY A 1 106 ? -3.736 -4.895 2.173 1.00 96.94 106 GLY A C 1
ATOM 808 O O . GLY A 1 106 ? -4.553 -4.619 3.057 1.00 96.94 106 GLY A O 1
ATOM 809 N N . GLY A 1 107 ? -4.020 -4.740 0.877 1.00 96.06 107 GLY A N 1
ATOM 810 C CA . GLY A 1 107 ? -5.303 -4.217 0.414 1.00 96.06 107 GLY A CA 1
ATOM 811 C C . GLY A 1 107 ? -6.483 -5.150 0.676 1.00 96.06 107 GLY A C 1
ATOM 812 O O . GLY A 1 107 ? -7.562 -4.674 1.030 1.00 96.06 107 GLY A O 1
ATOM 813 N N . ALA A 1 108 ? -6.296 -6.466 0.571 1.00 96.56 108 ALA A N 1
ATOM 814 C CA . ALA A 1 108 ? -7.325 -7.447 0.900 1.00 96.56 108 ALA A CA 1
ATOM 815 C C . ALA A 1 108 ? -7.676 -7.401 2.391 1.00 96.56 108 ALA A C 1
ATOM 817 O O . ALA A 1 108 ? -8.854 -7.325 2.743 1.00 96.56 108 ALA A O 1
ATOM 818 N N . LEU A 1 109 ? -6.671 -7.342 3.270 1.00 95.81 109 LEU A N 1
ATOM 819 C CA . LEU A 1 109 ? -6.884 -7.185 4.708 1.00 95.81 109 LEU A CA 1
ATOM 820 C C . LEU A 1 109 ? -7.632 -5.882 5.026 1.00 95.81 109 LEU A C 1
ATOM 822 O O . LEU A 1 109 ? -8.597 -5.893 5.793 1.00 95.81 109 LEU A O 1
ATOM 826 N N . ARG A 1 110 ? -7.251 -4.768 4.385 1.00 93.25 110 ARG A N 1
ATOM 827 C CA . ARG A 1 110 ? -7.965 -3.485 4.498 1.00 93.25 110 ARG A CA 1
ATOM 828 C C . ARG A 1 110 ? -9.422 -3.601 4.066 1.00 93.25 110 ARG A C 1
ATOM 830 O O . ARG A 1 110 ? -10.297 -3.139 4.792 1.00 93.25 110 ARG A O 1
ATOM 837 N N . LEU A 1 111 ? -9.688 -4.253 2.936 1.00 93.38 111 LEU A N 1
ATOM 838 C CA . LEU A 1 111 ? -11.041 -4.466 2.428 1.00 93.38 111 LEU A CA 1
ATOM 839 C C . LEU A 1 111 ? -11.898 -5.288 3.396 1.00 93.38 111 LEU A C 1
ATOM 841 O O . LEU A 1 111 ? -13.058 -4.948 3.625 1.00 93.38 111 LEU A O 1
ATOM 845 N N . LEU A 1 112 ? -11.332 -6.333 4.002 1.00 94.00 112 LEU A N 1
ATOM 846 C CA . LEU A 1 112 ? -12.020 -7.112 5.033 1.00 94.00 112 LEU A CA 1
ATOM 847 C C . LEU A 1 112 ? -12.331 -6.256 6.268 1.00 94.00 112 LEU A C 1
ATOM 849 O O . LEU A 1 112 ? -13.437 -6.337 6.797 1.00 94.00 112 LEU A O 1
ATOM 853 N N . CYS A 1 113 ? -11.404 -5.389 6.688 1.00 92.25 113 CYS A N 1
ATOM 854 C CA . CYS A 1 113 ? -11.639 -4.464 7.799 1.00 92.25 113 CYS A CA 1
ATOM 855 C C . CYS A 1 113 ? -12.743 -3.447 7.474 1.00 92.25 113 CYS A C 1
ATOM 857 O O . CYS A 1 113 ? -13.599 -3.189 8.315 1.00 92.25 113 CYS A O 1
ATOM 859 N N . TYR A 1 114 ? -12.762 -2.908 6.250 1.00 89.69 114 TYR A N 1
ATOM 860 C CA . TYR A 1 114 ? -13.826 -2.013 5.785 1.00 89.69 114 TYR A CA 1
ATOM 861 C C . TYR A 1 114 ? -15.190 -2.678 5.807 1.00 89.69 114 TYR A C 1
ATOM 863 O O . TYR A 1 114 ? -16.157 -2.071 6.249 1.00 89.69 114 TYR A O 1
ATOM 871 N N . ARG A 1 115 ? -15.271 -3.926 5.342 1.00 89.94 115 ARG A N 1
ATOM 872 C CA . ARG A 1 115 ? -16.523 -4.685 5.338 1.00 89.94 115 ARG A CA 1
ATOM 873 C C . ARG A 1 115 ? -16.998 -5.005 6.753 1.00 89.94 115 ARG A C 1
ATOM 875 O O . ARG A 1 115 ? -18.195 -4.962 6.992 1.00 89.94 115 ARG A O 1
ATOM 882 N N . ALA A 1 116 ? -16.078 -5.291 7.676 1.00 89.69 116 ALA A N 1
ATOM 883 C CA . ALA A 1 116 ? -16.414 -5.580 9.068 1.00 89.69 116 ALA A CA 1
ATOM 884 C C . ALA A 1 116 ? -16.907 -4.340 9.836 1.00 89.69 116 ALA A C 1
ATOM 886 O O . ALA A 1 116 ? -17.865 -4.442 10.592 1.00 89.69 116 ALA A O 1
ATOM 887 N N . LEU A 1 117 ? -16.275 -3.176 9.643 1.00 84.62 117 LEU A N 1
ATOM 888 C CA . LEU A 1 117 ? -16.664 -1.928 10.317 1.00 84.62 117 LEU A CA 1
ATOM 889 C C . LEU A 1 117 ? -17.790 -1.162 9.614 1.00 84.62 117 LEU A C 1
ATOM 891 O O . LEU A 1 117 ? -18.498 -0.394 10.260 1.00 84.62 117 LEU A O 1
ATOM 895 N N . GLY A 1 118 ? -17.948 -1.322 8.299 1.00 82.12 118 GLY A N 1
ATOM 896 C CA . GLY A 1 118 ? -18.940 -0.595 7.512 1.00 82.12 118 GLY A CA 1
ATOM 897 C C . GLY A 1 118 ? -18.823 0.923 7.687 1.00 82.12 118 GLY A C 1
ATOM 898 O O . GLY A 1 118 ? -17.745 1.501 7.535 1.00 82.12 118 GLY A O 1
ATOM 899 N N . SER A 1 119 ? -19.939 1.568 8.035 1.00 71.81 119 SER A N 1
ATOM 900 C CA . SER A 1 119 ? -20.021 3.017 8.265 1.00 71.81 119 SER A CA 1
ATOM 901 C C . SER A 1 119 ? -19.243 3.504 9.494 1.00 71.81 119 SER A C 1
ATOM 903 O O . SER A 1 119 ? -18.976 4.699 9.591 1.00 71.81 119 SER A O 1
ATOM 905 N N . ALA A 1 120 ? -18.838 2.611 10.406 1.00 70.38 120 ALA A N 1
ATOM 906 C CA . ALA A 1 120 ? -18.028 2.961 11.572 1.00 70.38 120 ALA A CA 1
ATOM 907 C C . ALA A 1 120 ? -16.532 3.146 11.240 1.00 70.38 120 ALA A C 1
ATOM 909 O O . ALA A 1 120 ? -15.765 3.581 12.097 1.00 70.38 120 ALA A O 1
ATOM 910 N N . PHE A 1 121 ? -16.089 2.833 10.013 1.00 72.31 121 PHE A N 1
ATOM 911 C CA . PHE A 1 121 ? -14.704 3.060 9.601 1.00 72.31 121 PHE A CA 1
ATOM 912 C C . PHE A 1 121 ? -14.465 4.545 9.277 1.00 72.31 121 PHE A C 1
ATOM 914 O O . PHE A 1 121 ? -14.790 5.012 8.184 1.00 72.31 121 PHE A O 1
ATOM 921 N N . THR A 1 122 ? -13.830 5.277 10.193 1.00 66.69 122 THR A N 1
ATOM 922 C CA . THR A 1 122 ? -13.465 6.690 10.012 1.00 66.69 122 THR A CA 1
ATOM 923 C C . THR A 1 122 ? -11.949 6.895 10.127 1.00 66.69 122 THR A C 1
ATOM 925 O O . THR A 1 122 ? -11.256 6.234 10.896 1.00 66.69 122 THR A O 1
ATOM 928 N N . TRP A 1 123 ? -11.388 7.815 9.331 1.00 61.72 123 TRP A N 1
ATOM 929 C CA . TRP A 1 123 ? -9.990 8.265 9.501 1.00 61.72 123 TRP A CA 1
ATOM 930 C C . TRP A 1 123 ? -9.835 9.284 10.637 1.00 61.72 123 TRP A C 1
ATOM 932 O O . TRP A 1 123 ? -8.729 9.594 11.085 1.00 61.72 123 TRP A O 1
ATOM 942 N N . GLU A 1 124 ? -10.950 9.814 11.117 1.00 62.97 124 GLU A N 1
ATOM 943 C CA . GLU A 1 124 ? -11.014 10.793 12.189 1.00 62.97 124 GLU A CA 1
ATOM 944 C C . GLU A 1 124 ? -11.411 10.095 13.479 1.00 62.97 124 GLU A C 1
ATOM 946 O O . GLU A 1 124 ? -12.201 9.160 13.468 1.00 62.97 124 GLU A O 1
ATOM 951 N N . VAL A 1 125 ? -10.838 10.524 14.601 1.00 59.91 125 VAL A N 1
ATOM 952 C CA . VAL A 1 125 ? -11.238 9.993 15.905 1.00 59.91 125 VAL A CA 1
ATOM 953 C C . VAL A 1 125 ? -12.621 10.564 16.230 1.00 59.91 125 VAL A C 1
ATOM 955 O O . VAL A 1 125 ? -12.757 11.699 16.702 1.00 59.91 125 VAL A O 1
ATOM 958 N N . THR A 1 126 ? -13.649 9.799 15.881 1.00 63.41 126 THR A N 1
ATOM 959 C CA . THR A 1 126 ? -15.054 10.044 16.212 1.00 63.41 126 THR A CA 1
ATOM 960 C C . THR A 1 126 ? -15.466 9.137 17.361 1.00 63.41 126 THR A C 1
ATOM 962 O O . THR A 1 126 ? -14.873 8.076 17.559 1.00 63.41 126 THR A O 1
ATOM 965 N N . LYS A 1 127 ? -16.488 9.540 18.122 1.00 65.19 127 LYS A N 1
ATOM 966 C CA . LYS A 1 127 ? -17.046 8.685 19.171 1.00 65.19 127 LYS A CA 1
ATOM 967 C C . LYS A 1 127 ? -17.522 7.366 18.533 1.00 65.19 127 LYS A C 1
ATOM 969 O O . LYS A 1 127 ? -18.331 7.428 17.605 1.00 65.19 127 LYS A O 1
ATOM 974 N N . PRO A 1 128 ? -17.004 6.201 18.956 1.00 68.56 128 PRO A N 1
ATOM 975 C CA . PRO A 1 128 ? -17.361 4.932 18.342 1.00 68.56 128 PRO A CA 1
ATOM 976 C C . PRO A 1 128 ? -18.820 4.593 18.664 1.00 68.56 128 PRO A C 1
ATOM 978 O O . PRO A 1 128 ? -19.234 4.633 19.819 1.00 68.56 128 PRO A O 1
ATOM 981 N N . SER A 1 129 ? -19.610 4.274 17.639 1.00 72.81 129 SER A N 1
ATOM 982 C CA . SER A 1 129 ? -21.033 3.937 17.788 1.00 72.81 129 SER A CA 1
ATOM 983 C C . SER A 1 129 ? -21.268 2.475 18.168 1.00 72.81 129 SER A C 1
ATOM 985 O O . SER A 1 129 ? -22.297 2.150 18.753 1.00 72.81 129 SER A O 1
ATOM 987 N N . MET A 1 130 ? -20.326 1.587 17.838 1.00 81.88 130 MET A N 1
ATOM 988 C CA . MET A 1 130 ? -20.418 0.153 18.105 1.00 81.88 130 MET A CA 1
ATOM 989 C C . MET A 1 130 ? -19.035 -0.488 18.247 1.00 81.88 130 MET A C 1
ATOM 991 O O . MET A 1 130 ? -18.063 -0.024 17.649 1.00 81.88 130 MET A O 1
ATOM 995 N N . LEU A 1 131 ? -18.970 -1.586 19.003 1.00 87.56 131 LEU A N 1
ATOM 996 C CA . LEU A 1 131 ? -17.774 -2.410 19.149 1.00 87.56 131 LEU A CA 1
ATOM 997 C C . LEU A 1 131 ? -17.861 -3.629 18.217 1.00 87.56 131 LEU A C 1
ATOM 999 O O . LEU A 1 131 ? -18.644 -4.547 18.455 1.00 87.56 131 LEU A O 1
ATOM 1003 N N . VAL A 1 132 ? -17.057 -3.640 17.151 1.00 89.94 132 VAL A N 1
ATOM 1004 C CA . VAL A 1 132 ? -16.985 -4.762 16.200 1.00 89.94 132 VAL A CA 1
ATOM 1005 C C . VAL A 1 132 ? -15.908 -5.744 16.644 1.00 89.94 132 VAL A C 1
ATOM 1007 O O . VAL A 1 132 ? -14.739 -5.387 16.735 1.00 89.94 132 VAL A O 1
ATOM 1010 N N . THR A 1 133 ? -16.298 -6.997 16.873 1.00 91.06 133 THR A N 1
ATOM 1011 C CA . THR A 1 133 ? -15.407 -8.066 17.366 1.00 91.06 133 THR A CA 1
ATOM 1012 C C . THR A 1 133 ? -15.327 -9.267 16.419 1.00 91.06 133 THR A C 1
ATOM 1014 O O . THR A 1 133 ? -14.733 -10.289 16.749 1.00 91.06 133 THR A O 1
ATOM 1017 N N . THR A 1 134 ? -15.921 -9.161 15.228 1.00 91.06 134 THR A N 1
ATOM 1018 C CA . THR A 1 134 ? -16.023 -10.237 14.231 1.00 91.06 134 THR A CA 1
ATOM 1019 C C . THR A 1 134 ? -15.093 -10.019 13.036 1.00 91.06 134 THR A C 1
ATOM 1021 O O . THR A 1 134 ? -14.638 -8.907 12.761 1.00 91.06 134 THR A O 1
ATOM 1024 N N . GLY A 1 135 ? -14.836 -11.082 12.269 1.00 91.25 135 GLY A N 1
ATOM 1025 C CA . GLY A 1 135 ? -13.955 -11.016 11.099 1.00 91.25 135 GLY A CA 1
ATOM 1026 C C . GLY A 1 135 ? -12.500 -10.763 11.517 1.00 91.25 135 GLY A C 1
ATOM 1027 O O . GLY A 1 135 ? -12.049 -11.381 12.480 1.00 91.25 135 GLY A O 1
ATOM 1028 N N . PRO A 1 136 ? -11.755 -9.856 10.857 1.00 93.88 136 PRO A N 1
ATOM 1029 C CA . PRO A 1 136 ? -10.377 -9.536 11.248 1.00 93.88 136 PRO A CA 1
ATOM 1030 C C . PRO A 1 136 ? -10.239 -9.073 12.710 1.00 93.88 136 PRO A C 1
ATOM 1032 O O . PRO A 1 136 ? -9.213 -9.325 13.338 1.00 93.88 136 PRO A O 1
ATOM 1035 N N . TYR A 1 137 ? -11.285 -8.445 13.263 1.00 93.06 137 TYR A N 1
ATOM 1036 C CA . TYR A 1 137 ? -11.316 -7.924 14.636 1.00 93.06 137 TYR A CA 1
ATOM 1037 C C . TYR A 1 137 ? -11.437 -9.008 15.717 1.00 93.06 137 TYR A C 1
ATOM 1039 O O . TYR A 1 137 ? -11.262 -8.721 16.898 1.00 93.06 137 TYR A O 1
ATOM 1047 N N . ALA A 1 138 ? -11.704 -10.257 15.324 1.00 93.19 138 ALA A N 1
ATOM 1048 C CA . ALA A 1 138 ? -11.628 -11.405 16.226 1.00 93.19 138 ALA A CA 1
ATOM 1049 C C . ALA A 1 138 ? -10.178 -11.865 16.472 1.00 93.19 138 ALA A C 1
ATOM 1051 O O . ALA A 1 138 ? -9.921 -12.610 17.411 1.00 93.19 138 ALA A O 1
ATOM 1052 N N . TRP A 1 139 ? -9.239 -11.452 15.613 1.00 93.75 139 TRP A N 1
ATOM 1053 C CA . TRP A 1 139 ? -7.849 -11.922 15.632 1.00 93.75 139 TRP A CA 1
ATOM 1054 C C . TRP A 1 139 ? -6.869 -10.858 16.122 1.00 93.75 139 TRP A C 1
ATOM 1056 O O . TRP A 1 139 ? -5.860 -11.190 16.740 1.00 93.75 139 TRP A O 1
ATOM 1066 N N . ALA A 1 140 ? -7.157 -9.586 15.853 1.00 94.69 140 ALA A N 1
ATOM 1067 C CA . ALA A 1 140 ? -6.406 -8.451 16.371 1.00 94.69 140 ALA A CA 1
ATOM 1068 C C . ALA A 1 140 ? -7.342 -7.263 16.608 1.00 94.69 140 ALA A C 1
ATOM 1070 O O . ALA A 1 140 ? -8.366 -7.141 15.940 1.00 94.69 140 ALA A O 1
ATOM 1071 N N . ARG A 1 141 ? -6.978 -6.356 17.519 1.00 93.38 141 ARG A N 1
ATOM 1072 C CA . ARG A 1 141 ? -7.788 -5.159 17.813 1.00 93.38 141 ARG A CA 1
ATOM 1073 C C . ARG A 1 141 ? -7.725 -4.101 16.711 1.00 93.38 141 ARG A C 1
ATOM 1075 O O . ARG A 1 141 ? -8.731 -3.468 16.402 1.00 93.38 141 ARG A O 1
ATOM 1082 N N . HIS A 1 142 ? -6.576 -3.963 16.047 1.00 93.12 142 HIS A N 1
ATOM 1083 C CA . HIS A 1 142 ? -6.376 -3.029 14.937 1.00 93.12 142 HIS A CA 1
ATOM 1084 C C . HIS A 1 142 ? -5.773 -3.699 13.683 1.00 93.12 142 HIS A C 1
ATOM 1086 O O . HIS A 1 142 ? -4.711 -3.290 13.204 1.00 93.12 142 HIS A O 1
ATOM 1092 N N . PRO A 1 143 ? -6.463 -4.687 13.082 1.00 94.44 143 PRO A N 1
ATOM 1093 C CA . PRO A 1 143 ? -5.972 -5.475 11.943 1.00 94.44 143 PRO A CA 1
ATOM 1094 C C . PRO A 1 143 ? -5.802 -4.637 10.666 1.00 94.44 143 PRO A C 1
ATOM 1096 O O . PRO A 1 143 ? -5.032 -4.971 9.767 1.00 94.44 143 PRO A O 1
ATOM 1099 N N . SER A 1 144 ? -6.479 -3.492 10.599 1.00 92.94 144 SER A N 1
ATOM 1100 C CA . SER A 1 144 ? -6.345 -2.533 9.510 1.00 92.94 144 SER A CA 1
ATOM 1101 C C . SER A 1 144 ? -4.941 -1.917 9.405 1.00 92.94 144 SER A C 1
ATOM 1103 O O . SER A 1 144 ? -4.519 -1.572 8.298 1.00 92.94 144 SER A O 1
ATOM 1105 N N . TYR A 1 145 ? -4.231 -1.730 10.523 1.00 92.81 145 TYR A N 1
ATOM 1106 C CA . TYR A 1 145 ? -2.914 -1.084 10.509 1.00 92.81 145 TYR A CA 1
ATOM 1107 C C . TYR A 1 145 ? -1.819 -1.963 9.885 1.00 92.81 145 TYR A C 1
ATOM 1109 O O . TYR A 1 145 ? -1.140 -1.486 8.977 1.00 92.81 145 TYR A O 1
ATOM 1117 N N . PRO A 1 146 ? -1.715 -3.264 10.210 1.00 94.19 146 PRO A N 1
ATOM 1118 C CA . PRO A 1 146 ? -0.910 -4.193 9.422 1.00 94.19 146 PRO A CA 1
ATOM 1119 C C . PRO A 1 146 ? -1.233 -4.168 7.927 1.00 94.19 146 PRO A C 1
ATOM 1121 O O . PRO A 1 146 ? -0.324 -4.230 7.108 1.00 94.19 146 PRO A O 1
ATOM 1124 N N . GLY A 1 147 ? -2.509 -4.015 7.550 1.00 94.69 147 GLY A N 1
ATOM 1125 C CA . GLY A 1 147 ? -2.906 -3.921 6.143 1.00 94.69 147 GLY A CA 1
ATOM 1126 C C . GLY A 1 147 ? -2.261 -2.739 5.405 1.00 94.69 147 GLY A C 1
ATOM 1127 O O . GLY A 1 147 ? -1.767 -2.900 4.286 1.00 94.69 147 GLY A O 1
ATOM 1128 N N . ILE A 1 148 ? -2.203 -1.556 6.032 1.00 93.12 148 ILE A N 1
ATOM 1129 C CA . ILE A 1 148 ? -1.505 -0.405 5.438 1.00 93.12 148 ILE A CA 1
ATOM 1130 C C . ILE A 1 148 ? 0.018 -0.580 5.478 1.00 93.12 148 ILE A C 1
ATOM 1132 O O . ILE A 1 148 ? 0.677 -0.218 4.506 1.00 93.12 148 ILE A O 1
ATOM 1136 N N . TRP A 1 149 ? 0.579 -1.191 6.527 1.00 95.38 149 TRP A N 1
ATOM 1137 C CA . TRP A 1 149 ? 2.016 -1.478 6.604 1.00 95.38 149 TRP A CA 1
ATOM 1138 C C . TRP A 1 149 ? 2.464 -2.413 5.479 1.00 95.38 149 TRP A C 1
ATOM 1140 O O . TRP A 1 149 ? 3.376 -2.063 4.740 1.00 95.38 149 TRP A O 1
ATOM 1150 N N . LEU A 1 150 ? 1.757 -3.528 5.262 1.00 96.62 150 LEU A N 1
ATOM 1151 C CA . LEU A 1 150 ? 2.013 -4.457 4.153 1.00 96.62 150 LEU A CA 1
ATOM 1152 C C . LEU A 1 150 ? 1.940 -3.756 2.792 1.00 96.62 150 LEU A C 1
ATOM 1154 O O . LEU A 1 150 ? 2.806 -3.953 1.943 1.00 96.62 150 LEU A O 1
ATOM 1158 N N . THR A 1 151 ? 0.936 -2.895 2.605 1.00 96.19 151 THR A N 1
ATOM 1159 C CA . THR A 1 151 ? 0.761 -2.130 1.364 1.00 96.19 151 THR A CA 1
ATOM 1160 C C . THR A 1 151 ? 1.946 -1.190 1.107 1.00 96.19 151 THR A C 1
ATOM 1162 O O . THR A 1 151 ? 2.440 -1.133 -0.018 1.00 96.19 151 THR A O 1
ATOM 1165 N N . MET A 1 152 ? 2.421 -0.480 2.138 1.00 95.12 152 MET A N 1
ATOM 1166 C CA . MET A 1 152 ? 3.584 0.417 2.050 1.00 95.12 152 MET A CA 1
ATOM 1167 C C . MET A 1 152 ? 4.892 -0.349 1.835 1.00 95.12 152 MET A C 1
ATOM 1169 O O . MET A 1 152 ? 5.722 0.051 1.024 1.00 95.12 152 MET A O 1
ATOM 1173 N N . THR A 1 153 ? 5.082 -1.477 2.518 1.00 97.19 153 THR A N 1
ATOM 1174 C CA . THR A 1 153 ? 6.252 -2.334 2.301 1.00 97.19 153 THR A CA 1
ATOM 1175 C C . THR A 1 153 ? 6.272 -2.869 0.870 1.00 97.19 153 THR A C 1
ATOM 1177 O O . THR A 1 153 ? 7.306 -2.807 0.209 1.00 97.19 153 THR A O 1
ATOM 1180 N N . GLY A 1 154 ? 5.126 -3.324 0.356 1.00 97.81 154 GLY A N 1
ATOM 1181 C CA . GLY A 1 154 ? 4.995 -3.780 -1.024 1.00 97.81 154 GLY A CA 1
ATOM 1182 C C . GLY A 1 154 ? 5.336 -2.691 -2.045 1.00 97.81 154 GLY A C 1
ATOM 1183 O O . GLY A 1 154 ? 6.134 -2.940 -2.945 1.00 97.81 154 GLY A O 1
ATOM 1184 N N . SER A 1 155 ? 4.834 -1.461 -1.879 1.00 97.00 155 SER A N 1
ATOM 1185 C CA . SER A 1 155 ? 5.177 -0.351 -2.785 1.00 97.00 155 SER A CA 1
ATOM 1186 C C . SER A 1 155 ? 6.654 0.054 -2.710 1.00 97.00 155 SER A C 1
ATOM 1188 O O . SER A 1 155 ? 7.239 0.391 -3.738 1.00 97.00 155 SER A O 1
ATOM 1190 N N . ILE A 1 156 ? 7.292 -0.017 -1.537 1.00 97.50 156 ILE A N 1
ATOM 1191 C CA . ILE A 1 156 ? 8.740 0.213 -1.393 1.00 97.50 156 ILE A CA 1
ATOM 1192 C C . ILE A 1 156 ? 9.535 -0.858 -2.152 1.00 97.50 156 ILE A C 1
ATOM 1194 O O . ILE A 1 156 ? 10.430 -0.522 -2.926 1.00 97.50 156 ILE A O 1
ATOM 1198 N N . ILE A 1 157 ? 9.200 -2.142 -1.977 1.00 98.06 157 ILE A N 1
ATOM 1199 C CA . ILE A 1 157 ? 9.890 -3.240 -2.672 1.00 98.06 157 ILE A CA 1
ATOM 1200 C C . ILE A 1 157 ? 9.666 -3.140 -4.186 1.00 98.06 157 ILE A C 1
ATOM 1202 O O . ILE A 1 157 ? 10.612 -3.358 -4.942 1.00 98.06 157 ILE A O 1
ATOM 1206 N N . PHE A 1 158 ? 8.468 -2.740 -4.629 1.00 97.81 158 PHE A N 1
ATOM 1207 C CA . PHE A 1 158 ? 8.172 -2.455 -6.036 1.00 97.81 158 PHE A CA 1
ATOM 1208 C C . PHE A 1 158 ? 9.111 -1.371 -6.581 1.00 97.81 158 PHE A C 1
ATOM 1210 O O . PHE A 1 158 ? 9.797 -1.594 -7.575 1.00 97.81 158 PHE A O 1
ATOM 1217 N N . LEU A 1 159 ? 9.233 -0.237 -5.880 1.00 96.38 159 LEU A N 1
ATOM 1218 C CA . LEU A 1 159 ? 10.133 0.856 -6.260 1.00 96.38 159 LEU A CA 1
ATOM 1219 C C . LEU A 1 159 ? 11.616 0.478 -6.230 1.00 96.38 159 LEU A C 1
ATOM 1221 O O . LEU A 1 159 ? 12.416 1.174 -6.851 1.00 96.38 159 LEU A O 1
ATOM 1225 N N . LEU A 1 160 ? 12.008 -0.560 -5.491 1.00 95.69 160 LEU A N 1
ATOM 1226 C CA . LEU A 1 160 ? 13.380 -1.075 -5.411 1.00 95.69 160 LEU A CA 1
ATOM 1227 C C . LEU A 1 160 ? 13.645 -2.232 -6.382 1.00 95.69 160 LEU A C 1
ATOM 1229 O O . LEU A 1 160 ? 14.804 -2.592 -6.579 1.00 95.69 160 LEU A O 1
ATOM 1233 N N . SER A 1 161 ? 12.605 -2.808 -6.984 1.00 95.31 161 SER A N 1
ATOM 1234 C CA . SER A 1 161 ? 12.731 -4.002 -7.812 1.00 95.31 161 SER A CA 1
ATOM 1235 C C . SER A 1 161 ? 13.492 -3.697 -9.109 1.00 95.31 161 SER A C 1
ATOM 1237 O O . SER A 1 161 ? 13.109 -2.770 -9.835 1.00 95.31 161 SER A O 1
ATOM 1239 N N . PRO A 1 162 ? 14.566 -4.452 -9.420 1.00 91.56 162 PRO A N 1
ATOM 1240 C CA . PRO A 1 162 ? 15.457 -4.143 -10.536 1.00 91.56 162 PRO A CA 1
ATOM 1241 C C . PRO A 1 162 ? 14.798 -4.333 -11.905 1.00 91.56 162 PRO A C 1
ATOM 1243 O O . PRO A 1 162 ? 15.182 -3.652 -12.846 1.00 91.56 162 PRO A O 1
ATOM 1246 N N . THR A 1 163 ? 13.791 -5.206 -11.993 1.00 92.81 163 THR A N 1
ATOM 1247 C CA . THR A 1 163 ? 13.111 -5.591 -13.242 1.00 92.81 163 THR A CA 1
ATOM 1248 C C . THR A 1 163 ? 11.851 -4.772 -13.521 1.00 92.81 163 THR A C 1
ATOM 1250 O O . THR A 1 163 ? 11.020 -5.194 -14.311 1.00 92.81 163 THR A O 1
ATOM 1253 N N . THR A 1 164 ? 11.628 -3.663 -12.806 1.00 93.94 164 THR A N 1
ATOM 1254 C CA . THR A 1 164 ? 10.524 -2.746 -13.140 1.00 93.94 164 THR A CA 1
ATOM 1255 C C . THR A 1 164 ? 10.932 -1.844 -14.288 1.00 93.94 164 THR A C 1
ATOM 1257 O O . THR A 1 164 ? 12.098 -1.455 -14.384 1.00 93.94 164 THR A O 1
ATOM 1260 N N . VAL A 1 165 ? 9.969 -1.415 -15.101 1.00 91.81 165 VAL A N 1
ATOM 1261 C CA . VAL A 1 165 ? 10.195 -0.492 -16.221 1.00 91.81 165 VAL A CA 1
ATOM 1262 C C . VAL A 1 165 ? 10.930 0.760 -15.756 1.00 91.81 165 VAL A C 1
ATOM 1264 O O . VAL A 1 165 ? 11.912 1.162 -16.373 1.00 91.81 165 VAL A O 1
ATOM 1267 N N . LEU A 1 166 ? 10.527 1.336 -14.618 1.00 91.62 166 LEU A N 1
ATOM 1268 C CA . LEU A 1 166 ? 11.195 2.498 -14.030 1.00 91.62 166 LEU A CA 1
ATOM 1269 C C . LEU A 1 166 ? 12.673 2.222 -13.731 1.00 91.62 166 LEU A C 1
ATOM 1271 O O . LEU A 1 166 ? 13.522 3.082 -13.969 1.00 91.62 166 LEU A O 1
ATOM 1275 N N . ARG A 1 167 ? 12.994 1.044 -13.179 1.00 91.50 167 ARG A N 1
ATOM 1276 C CA . ARG A 1 167 ? 14.375 0.711 -12.842 1.00 91.50 167 ARG A CA 1
ATOM 1277 C C . ARG A 1 167 ? 15.182 0.329 -14.066 1.00 91.50 167 ARG A C 1
ATOM 1279 O O . ARG A 1 167 ? 16.316 0.767 -14.128 1.00 91.50 167 ARG A O 1
ATOM 1286 N N . GLU A 1 168 ? 14.659 -0.386 -15.039 1.00 90.31 168 GLU A N 1
ATOM 1287 C CA . GLU A 1 168 ? 15.433 -0.657 -16.253 1.00 90.31 168 GLU A CA 1
ATOM 1288 C C . GLU A 1 168 ? 15.684 0.615 -17.066 1.00 90.31 168 GLU A C 1
ATOM 1290 O O . GLU A 1 168 ? 16.778 0.828 -17.569 1.00 90.31 168 GLU A O 1
ATOM 1295 N N . CYS A 1 169 ? 14.714 1.526 -17.117 1.00 89.38 169 CYS A N 1
ATOM 1296 C CA . CYS A 1 169 ? 14.847 2.771 -17.864 1.00 89.38 169 CYS A CA 1
ATOM 1297 C C . CYS A 1 169 ? 15.898 3.750 -17.321 1.00 89.38 169 CYS A C 1
ATOM 1299 O O . CYS A 1 169 ? 16.373 4.603 -18.069 1.00 89.38 169 CYS A O 1
ATOM 1301 N N . ILE A 1 170 ? 16.243 3.669 -16.033 1.00 88.75 170 ILE A N 1
ATOM 1302 C CA . ILE A 1 170 ? 17.146 4.626 -15.384 1.00 88.75 170 ILE A CA 1
ATOM 1303 C C . ILE A 1 170 ? 18.528 3.975 -15.193 1.00 88.75 170 ILE A C 1
ATOM 1305 O O . ILE A 1 170 ? 18.707 3.227 -14.228 1.00 88.75 170 ILE A O 1
ATOM 1309 N N . PRO A 1 171 ? 19.539 4.252 -16.039 1.00 84.56 171 PRO A N 1
ATOM 1310 C CA . PRO A 1 171 ? 20.879 3.684 -15.874 1.00 84.56 171 PRO A CA 1
ATOM 1311 C C . PRO A 1 171 ? 21.496 4.014 -14.509 1.00 84.56 171 PRO A C 1
ATOM 1313 O O . PRO A 1 171 ? 21.148 5.036 -13.905 1.00 84.56 171 PRO A O 1
ATOM 1316 N N . PRO A 1 172 ? 22.454 3.205 -14.017 1.00 85.25 172 PRO A N 1
ATOM 1317 C CA . PRO A 1 172 ? 23.333 3.616 -12.925 1.00 85.25 172 PRO A CA 1
ATOM 1318 C C . PRO A 1 172 ? 23.975 4.981 -13.233 1.00 85.25 172 PRO A C 1
ATOM 1320 O O . PRO A 1 172 ? 24.510 5.191 -14.317 1.00 85.25 172 PRO A O 1
ATOM 1323 N N . GLY A 1 173 ? 23.892 5.927 -12.295 1.00 87.25 173 GLY A N 1
ATOM 1324 C CA . GLY A 1 173 ? 24.364 7.300 -12.488 1.00 87.25 173 GLY A CA 1
ATOM 1325 C C . GLY A 1 173 ? 23.564 8.314 -11.670 1.00 87.25 173 GLY A C 1
A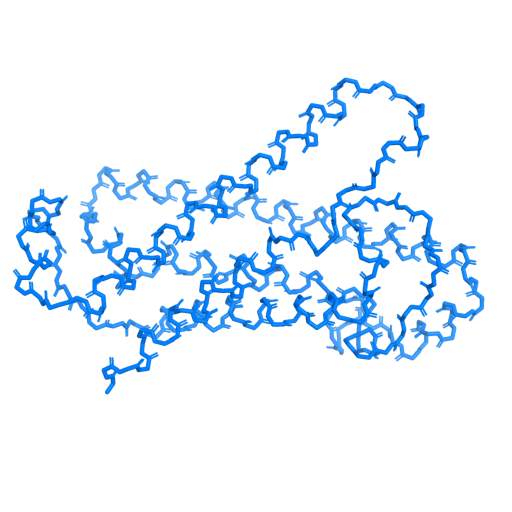TOM 1326 O O . GLY A 1 173 ? 22.843 7.946 -10.739 1.00 87.25 173 GLY A O 1
ATOM 1327 N N . GLY A 1 174 ? 23.662 9.595 -12.037 1.00 88.31 174 GLY A N 1
ATOM 1328 C CA . GLY A 1 174 ? 23.006 10.695 -11.316 1.00 88.31 174 GLY A CA 1
ATOM 1329 C C . GLY A 1 174 ? 21.489 10.521 -11.191 1.00 88.31 174 GLY A C 1
ATOM 1330 O O . GLY A 1 174 ? 20.950 10.600 -10.091 1.00 88.31 174 GLY A O 1
ATOM 1331 N N . ALA A 1 175 ? 20.804 10.165 -12.283 1.00 89.81 175 ALA A N 1
ATOM 1332 C CA . ALA A 1 175 ? 19.356 9.930 -12.267 1.00 89.81 175 ALA A CA 1
ATOM 1333 C C . ALA A 1 175 ? 18.948 8.771 -11.335 1.00 89.81 175 ALA A C 1
ATOM 1335 O O . ALA A 1 175 ? 17.940 8.856 -10.629 1.00 89.81 175 ALA A O 1
ATOM 1336 N N . ARG A 1 176 ? 19.756 7.701 -11.269 1.00 91.25 176 ARG A N 1
A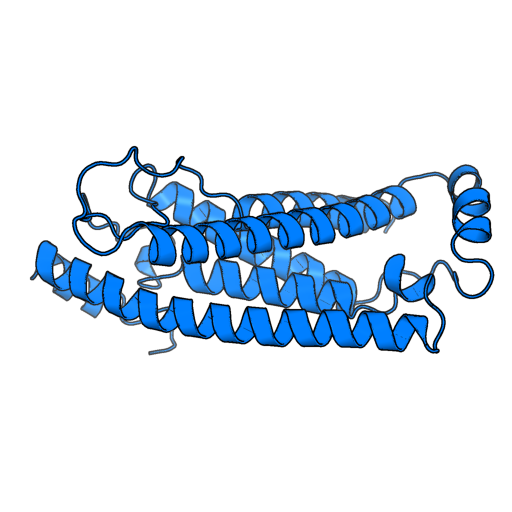TOM 1337 C CA . ARG A 1 176 ? 19.524 6.588 -10.339 1.00 91.25 176 ARG A CA 1
ATOM 1338 C C . ARG A 1 176 ? 19.715 7.001 -8.889 1.00 91.25 176 ARG A C 1
ATOM 1340 O O . ARG A 1 176 ? 18.936 6.576 -8.036 1.00 91.25 176 ARG A O 1
ATOM 1347 N N . LEU A 1 177 ? 20.739 7.804 -8.611 1.00 93.44 177 LEU A N 1
ATOM 1348 C CA . LEU A 1 177 ? 20.976 8.350 -7.281 1.00 93.44 177 LEU A CA 1
ATOM 1349 C C . LEU A 1 177 ? 19.781 9.196 -6.835 1.00 93.44 177 LEU A C 1
ATOM 1351 O O . LEU A 1 177 ? 19.258 8.977 -5.746 1.00 93.44 177 LEU A O 1
ATOM 1355 N N . THR A 1 178 ? 19.285 10.079 -7.703 1.00 93.19 178 THR A N 1
ATOM 1356 C CA . THR A 1 178 ? 18.085 10.883 -7.447 1.00 93.19 178 THR A CA 1
ATOM 1357 C C . TH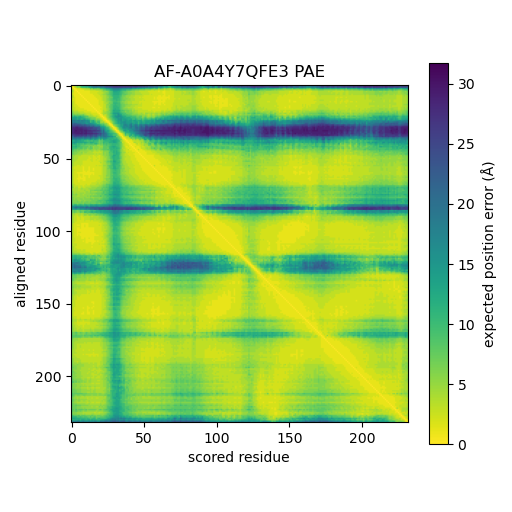R A 1 178 ? 16.866 10.010 -7.139 1.00 93.19 178 THR A C 1
ATOM 1359 O O . THR A 1 178 ? 16.201 10.232 -6.128 1.00 93.19 178 THR A O 1
ATOM 1362 N N . LEU A 1 179 ? 16.599 8.969 -7.940 1.00 92.56 179 LEU A N 1
ATOM 1363 C CA . LEU A 1 179 ? 15.523 8.010 -7.657 1.00 92.56 179 LEU A CA 1
ATOM 1364 C C . LEU A 1 179 ? 15.699 7.353 -6.281 1.00 92.56 179 LEU A C 1
ATOM 1366 O O . LEU A 1 179 ? 14.745 7.262 -5.514 1.00 92.56 179 LEU A O 1
ATOM 1370 N N . ASN A 1 180 ? 16.907 6.892 -5.956 1.00 94.62 180 ASN A N 1
ATOM 1371 C CA . ASN A 1 180 ? 17.176 6.244 -4.675 1.00 94.62 180 ASN A CA 1
ATOM 1372 C C . ASN A 1 180 ? 16.977 7.203 -3.496 1.00 94.62 180 ASN A C 1
ATOM 1374 O O . ASN A 1 180 ? 16.411 6.790 -2.489 1.00 94.62 180 ASN A O 1
ATOM 1378 N N . ILE A 1 181 ? 17.359 8.476 -3.632 1.00 96.50 181 ILE A N 1
ATOM 1379 C CA . ILE A 1 181 ? 17.083 9.510 -2.626 1.00 96.50 181 ILE A CA 1
ATOM 1380 C C . ILE A 1 181 ? 15.571 9.655 -2.416 1.00 96.50 181 ILE A C 1
ATOM 1382 O O . ILE A 1 181 ? 15.115 9.622 -1.275 1.00 96.50 181 ILE A O 1
ATOM 1386 N N . PHE A 1 182 ? 14.776 9.732 -3.489 1.00 94.88 182 PHE A N 1
ATOM 1387 C CA . PHE A 1 182 ? 13.314 9.776 -3.370 1.00 94.88 182 PHE A CA 1
ATOM 1388 C C . PHE A 1 182 ? 12.739 8.536 -2.678 1.00 94.88 182 PHE A C 1
ATOM 1390 O O . PHE A 1 182 ? 11.850 8.661 -1.837 1.00 94.88 182 PHE A O 1
ATOM 1397 N N . VAL A 1 183 ? 13.262 7.345 -2.984 1.00 95.88 183 VAL A N 1
ATOM 1398 C CA . VAL A 1 183 ? 12.844 6.105 -2.315 1.00 95.88 183 VAL A CA 1
ATOM 1399 C C . VAL A 1 183 ? 13.211 6.127 -0.830 1.00 95.88 183 VAL A C 1
ATOM 1401 O O . VAL A 1 183 ? 12.381 5.756 -0.008 1.00 95.88 183 VAL A O 1
ATOM 1404 N N . VAL A 1 184 ? 14.399 6.612 -0.458 1.00 97.06 184 VAL A N 1
ATOM 1405 C CA . VAL A 1 184 ? 14.801 6.762 0.952 1.00 97.06 184 VAL A CA 1
ATOM 1406 C C . VAL A 1 184 ? 13.894 7.754 1.679 1.00 97.06 184 VAL A C 1
ATOM 1408 O O . VAL A 1 184 ? 13.413 7.445 2.765 1.00 97.06 184 VAL A O 1
ATOM 1411 N N . ILE A 1 185 ? 13.589 8.903 1.072 1.00 95.75 185 ILE A N 1
ATOM 1412 C CA . ILE A 1 185 ? 12.640 9.878 1.631 1.00 95.75 185 ILE A CA 1
ATOM 1413 C C . ILE A 1 185 ? 11.273 9.221 1.857 1.00 95.75 185 ILE A C 1
ATOM 1415 O O . ILE A 1 185 ? 10.676 9.386 2.921 1.00 95.75 185 ILE A O 1
ATOM 1419 N N . TYR A 1 186 ? 10.794 8.435 0.890 1.00 95.50 186 TYR A N 1
ATOM 1420 C CA . TYR A 1 186 ? 9.539 7.701 1.019 1.00 95.50 186 TYR A CA 1
ATOM 1421 C C . TYR A 1 186 ? 9.581 6.647 2.136 1.00 95.50 186 TYR A C 1
ATOM 1423 O O . TYR A 1 186 ? 8.625 6.550 2.902 1.00 95.50 186 TYR A O 1
ATOM 1431 N N . ILE A 1 187 ? 10.686 5.908 2.280 1.00 96.31 187 ILE A N 1
ATOM 1432 C CA . ILE A 1 187 ? 10.889 4.935 3.365 1.00 96.31 187 ILE A CA 1
ATOM 1433 C C . ILE A 1 187 ? 10.841 5.630 4.727 1.00 96.31 187 ILE A C 1
ATOM 1435 O O . ILE A 1 187 ? 10.129 5.171 5.619 1.00 96.31 187 ILE A O 1
ATOM 1439 N N . LEU A 1 188 ? 11.563 6.742 4.889 1.00 95.69 188 LEU A N 1
ATOM 1440 C CA . LEU A 1 188 ? 11.587 7.504 6.139 1.00 95.69 188 LEU A CA 1
ATOM 1441 C C . LEU A 1 188 ? 10.194 8.030 6.485 1.00 95.69 188 LEU A C 1
ATOM 1443 O O . LEU A 1 188 ? 9.720 7.838 7.604 1.00 95.69 188 LEU A O 1
ATOM 1447 N N . TRP A 1 189 ? 9.504 8.614 5.504 1.00 93.62 189 TRP A N 1
ATOM 1448 C CA . TRP A 1 189 ? 8.129 9.070 5.670 1.00 93.62 189 TRP A CA 1
ATOM 1449 C C . TRP A 1 189 ? 7.188 7.923 6.063 1.00 93.62 189 TRP A C 1
ATOM 1451 O O . TRP A 1 189 ? 6.418 8.060 7.015 1.00 93.62 189 TRP A O 1
ATOM 1461 N N . ALA A 1 190 ? 7.274 6.776 5.383 1.00 92.88 190 ALA A N 1
ATOM 1462 C CA . ALA A 1 190 ? 6.459 5.604 5.682 1.00 92.88 190 ALA A CA 1
ATOM 1463 C C . ALA A 1 190 ? 6.742 5.065 7.092 1.00 92.88 190 ALA A C 1
ATOM 1465 O O . ALA A 1 190 ? 5.804 4.744 7.814 1.00 92.88 190 ALA A O 1
ATOM 1466 N N . ALA A 1 191 ? 8.006 5.026 7.523 1.00 92.62 191 ALA A N 1
ATOM 1467 C CA . ALA A 1 191 ? 8.386 4.598 8.867 1.00 92.62 191 ALA A CA 1
ATOM 1468 C C . ALA A 1 191 ? 7.810 5.527 9.949 1.00 92.62 191 ALA A C 1
ATOM 1470 O O . ALA A 1 191 ? 7.193 5.052 10.906 1.00 92.62 191 ALA A O 1
ATOM 1471 N N . THR A 1 192 ? 7.932 6.848 9.770 1.00 89.69 192 THR A N 1
ATOM 1472 C CA . THR A 1 192 ? 7.304 7.834 10.663 1.00 89.69 192 THR A CA 1
ATOM 1473 C C . THR A 1 192 ? 5.787 7.654 10.700 1.00 89.69 192 THR A C 1
ATOM 1475 O O . THR A 1 192 ? 5.183 7.679 11.773 1.00 89.69 192 THR A O 1
ATOM 1478 N N . TRP A 1 193 ? 5.166 7.417 9.543 1.00 88.88 193 TRP A N 1
ATOM 1479 C CA . TRP A 1 193 ? 3.728 7.201 9.438 1.00 88.88 193 TRP A CA 1
ATOM 1480 C C . TRP A 1 193 ? 3.270 5.916 10.143 1.00 88.88 193 TRP A C 1
ATOM 1482 O O . TRP A 1 193 ? 2.291 5.938 10.887 1.00 88.88 193 TRP A O 1
ATOM 1492 N N . CYS A 1 194 ? 4.005 4.812 9.995 1.00 88.94 194 CYS A N 1
ATOM 1493 C CA . CYS A 1 194 ? 3.735 3.562 10.704 1.00 88.94 194 CYS A CA 1
ATOM 1494 C C . CYS A 1 194 ? 3.809 3.743 12.227 1.00 88.94 194 CYS A C 1
ATOM 1496 O O . CYS A 1 194 ? 2.910 3.289 12.938 1.00 88.94 194 CYS A O 1
ATOM 1498 N N . GLY A 1 195 ? 4.829 4.455 12.721 1.00 87.81 195 GLY A N 1
ATOM 1499 C CA . GLY A 1 195 ? 4.964 4.783 14.142 1.00 87.81 195 GLY A CA 1
ATOM 1500 C C . GLY A 1 195 ? 3.808 5.643 14.658 1.00 87.81 195 GLY A C 1
ATOM 1501 O O . GLY A 1 195 ? 3.225 5.343 15.700 1.00 87.81 195 GLY A O 1
ATOM 1502 N N . PHE A 1 196 ? 3.409 6.662 13.893 1.00 88.62 196 PHE A N 1
ATOM 1503 C CA . PHE A 1 196 ? 2.252 7.494 14.222 1.00 88.62 196 PHE A CA 1
ATOM 1504 C C . PHE A 1 196 ? 0.954 6.678 14.313 1.00 88.62 196 PHE A C 1
ATOM 1506 O O . PHE A 1 196 ? 0.195 6.837 15.269 1.00 88.62 196 PHE A O 1
ATOM 1513 N N . LEU A 1 197 ? 0.710 5.763 13.369 1.00 87.69 197 LEU A N 1
ATOM 1514 C CA . LEU A 1 197 ? -0.463 4.885 13.400 1.00 87.69 197 LEU A CA 1
ATOM 1515 C C . LEU A 1 197 ? -0.451 3.934 14.602 1.00 87.69 197 LEU A C 1
ATOM 1517 O O . LEU A 1 197 ? -1.502 3.691 15.187 1.00 87.69 197 LEU A O 1
ATOM 1521 N N . ALA A 1 198 ? 0.718 3.439 15.014 1.00 88.69 198 ALA A N 1
ATOM 1522 C CA . ALA A 1 198 ? 0.833 2.605 16.208 1.00 88.69 198 ALA A CA 1
ATOM 1523 C C . ALA A 1 198 ? 0.495 3.383 17.494 1.00 88.69 198 ALA A C 1
ATOM 1525 O O . ALA A 1 198 ? -0.199 2.865 18.370 1.00 88.69 198 ALA A O 1
ATOM 1526 N N . ILE A 1 199 ? 0.929 4.644 17.597 1.00 88.00 199 ILE A N 1
ATOM 1527 C CA . ILE A 1 199 ? 0.550 5.533 18.708 1.00 88.00 199 ILE A CA 1
ATOM 1528 C C . ILE A 1 199 ? -0.955 5.810 18.671 1.00 88.00 199 ILE A C 1
ATOM 1530 O O . ILE A 1 199 ? -1.635 5.705 19.693 1.00 88.00 199 ILE A O 1
ATOM 1534 N N . ARG A 1 200 ? -1.490 6.114 17.484 1.00 86.44 200 ARG A N 1
ATOM 1535 C CA . ARG A 1 200 ? -2.919 6.356 17.281 1.00 86.44 200 ARG A CA 1
ATOM 1536 C C . ARG A 1 200 ? -3.765 5.154 17.694 1.00 86.44 200 ARG A C 1
ATOM 1538 O O . ARG A 1 200 ? -4.772 5.354 18.363 1.00 86.44 200 ARG A O 1
ATOM 1545 N N . ALA A 1 201 ? -3.345 3.938 17.353 1.00 88.44 201 ALA A N 1
ATOM 1546 C CA . ALA A 1 201 ? -4.040 2.710 17.726 1.00 88.44 201 ALA A CA 1
ATOM 1547 C C . ALA A 1 201 ? -4.254 2.615 19.239 1.00 88.44 201 ALA A C 1
ATOM 1549 O O . ALA A 1 201 ? -5.365 2.367 19.686 1.00 88.44 201 ALA A O 1
ATOM 1550 N N . ARG A 1 202 ? -3.223 2.920 20.038 1.00 89.06 202 ARG A N 1
ATOM 1551 C CA . ARG A 1 202 ? -3.332 2.934 21.506 1.00 89.06 202 ARG A CA 1
ATOM 1552 C C . ARG A 1 202 ? -4.339 3.971 22.004 1.00 89.06 202 ARG A C 1
ATOM 1554 O O . ARG A 1 202 ? -5.078 3.703 22.945 1.00 89.06 202 ARG A O 1
ATOM 1561 N N . GLY A 1 203 ? -4.373 5.145 21.372 1.00 86.56 203 GLY A N 1
ATOM 1562 C CA . GLY A 1 203 ? -5.361 6.183 21.675 1.00 86.56 203 GLY A CA 1
ATOM 1563 C C . GLY A 1 203 ? -6.790 5.753 21.334 1.00 86.56 203 GLY A C 1
ATOM 1564 O O . GLY A 1 203 ? -7.695 5.940 22.143 1.00 86.56 203 GLY A O 1
ATOM 1565 N N . GLU A 1 204 ? -6.993 5.138 20.168 1.00 87.06 204 GLU A N 1
ATOM 1566 C CA . GLU A 1 204 ? -8.287 4.576 19.761 1.00 87.06 204 GLU A CA 1
ATOM 1567 C C . GLU A 1 204 ? -8.742 3.456 20.703 1.00 87.06 204 GLU A C 1
ATOM 1569 O O . GLU A 1 204 ? -9.892 3.456 21.131 1.00 87.06 204 GLU A O 1
ATOM 1574 N N . ASP A 1 205 ? -7.846 2.547 21.085 1.00 90.31 205 ASP A N 1
ATOM 1575 C CA . ASP A 1 205 ? -8.144 1.441 21.999 1.00 90.31 205 ASP A CA 1
ATOM 1576 C C . ASP A 1 205 ? -8.525 1.945 23.400 1.00 90.31 205 ASP A C 1
ATOM 1578 O O . ASP A 1 205 ? -9.479 1.463 24.009 1.00 90.31 205 ASP A O 1
ATOM 1582 N N . ALA A 1 206 ? -7.847 2.990 23.891 1.00 89.62 206 ALA A N 1
ATOM 1583 C CA . ALA A 1 206 ? -8.199 3.647 25.149 1.00 89.62 206 ALA A CA 1
ATOM 1584 C C . ALA A 1 206 ? -9.589 4.305 25.096 1.00 89.62 206 ALA A C 1
ATOM 1586 O O . ALA A 1 206 ? -10.334 4.258 26.078 1.00 89.62 206 ALA A O 1
ATOM 1587 N N . LEU A 1 207 ? -9.965 4.889 23.953 1.00 87.06 207 LEU A N 1
ATOM 1588 C CA . LEU A 1 207 ? -11.311 5.423 23.737 1.00 87.06 207 LEU A CA 1
ATOM 1589 C C . LEU A 1 207 ? -12.357 4.307 23.677 1.00 87.06 207 LEU A C 1
ATOM 1591 O O . LEU A 1 207 ? -13.402 4.436 24.309 1.00 87.06 207 LEU A O 1
ATOM 1595 N N . LEU A 1 208 ? -12.069 3.193 22.997 1.00 89.88 208 LEU A N 1
ATOM 1596 C CA . LEU A 1 208 ? -12.948 2.021 22.988 1.00 89.88 208 LEU A CA 1
ATOM 1597 C C . LEU A 1 208 ? -13.152 1.473 24.406 1.00 89.88 208 LEU A C 1
ATOM 1599 O O . LEU A 1 208 ? -14.288 1.199 24.792 1.00 89.88 208 LEU A O 1
ATOM 1603 N N . LYS A 1 209 ? -12.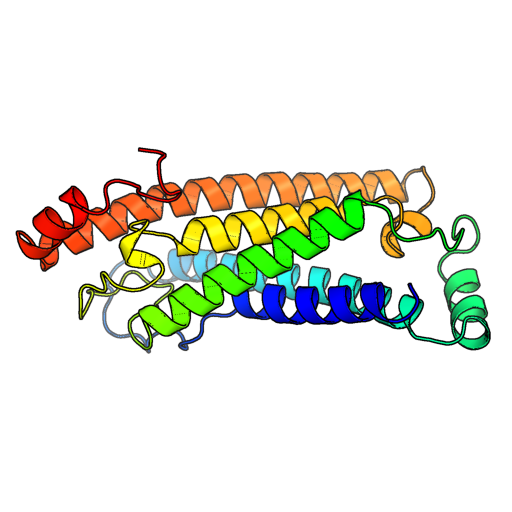087 1.386 25.213 1.00 92.00 209 LYS A N 1
ATOM 1604 C CA . LYS A 1 209 ? -12.188 0.991 26.624 1.00 92.00 209 LYS A CA 1
ATOM 1605 C C . LYS A 1 209 ? -13.067 1.952 27.422 1.00 92.00 209 LYS A C 1
ATOM 1607 O O . LYS A 1 209 ? -13.905 1.504 28.201 1.00 92.00 209 LYS A O 1
ATOM 1612 N N . LYS A 1 210 ? -12.890 3.262 27.236 1.00 90.38 210 LYS A N 1
ATOM 1613 C CA . LYS A 1 210 ? -13.671 4.289 27.940 1.00 90.38 210 LYS A CA 1
ATOM 1614 C C . LYS A 1 210 ? -15.164 4.216 27.604 1.00 90.38 210 LYS A C 1
ATOM 1616 O O . LYS A 1 210 ? -15.982 4.375 28.502 1.00 90.38 210 LYS A O 1
ATOM 1621 N N . GLU A 1 211 ? -15.510 3.990 26.339 1.00 89.69 211 GLU A N 1
ATOM 1622 C CA . GLU A 1 211 ? -16.903 3.989 25.871 1.00 89.69 211 GLU A CA 1
ATOM 1623 C C . GLU A 1 211 ? -17.623 2.655 26.125 1.00 89.69 211 GLU A C 1
ATOM 1625 O O . GLU A 1 211 ? -18.782 2.654 26.530 1.00 89.69 211 GLU A O 1
ATOM 1630 N N . PHE A 1 212 ? -16.950 1.514 25.927 1.00 91.94 212 PHE A N 1
ATOM 1631 C CA . PHE A 1 212 ? -17.579 0.185 26.002 1.00 91.94 212 PHE A CA 1
ATOM 1632 C C . PHE A 1 212 ? -17.263 -0.600 27.286 1.00 91.94 212 PHE A C 1
ATOM 1634 O O . PHE A 1 212 ? -17.880 -1.641 27.535 1.00 91.94 212 PHE A O 1
ATOM 1641 N N . GLY A 1 213 ? -16.321 -0.130 28.113 1.00 94.00 213 GLY A N 1
ATOM 1642 C CA . GLY A 1 213 ? -16.008 -0.685 29.434 1.00 94.00 213 GLY A CA 1
ATOM 1643 C C . GLY A 1 213 ? -15.848 -2.209 29.430 1.00 94.00 213 GLY A C 1
ATOM 1644 O O . GLY A 1 213 ? -14.978 -2.754 28.752 1.00 94.00 213 GLY A O 1
ATOM 1645 N N . LYS A 1 214 ? -16.740 -2.907 30.148 1.00 94.75 214 LYS A N 1
ATOM 1646 C CA . LYS A 1 214 ? -16.724 -4.375 30.298 1.00 94.75 214 LYS A CA 1
ATOM 1647 C C . LYS A 1 214 ? -16.785 -5.138 28.971 1.00 94.75 214 LYS A C 1
ATOM 1649 O O . LYS A 1 214 ? -16.199 -6.211 28.864 1.00 94.75 214 LYS A O 1
ATOM 1654 N N . GLN A 1 215 ? -17.483 -4.614 27.958 1.00 93.75 215 GLN A N 1
ATOM 1655 C CA . GLN A 1 215 ? -17.550 -5.273 26.647 1.00 93.75 215 GLN A CA 1
ATOM 1656 C C . GLN A 1 215 ? -16.182 -5.270 25.961 1.00 93.75 215 GLN A C 1
ATOM 1658 O O . GLN A 1 215 ? -15.774 -6.280 25.386 1.00 93.75 215 GLN A O 1
ATOM 1663 N N . TRP A 1 216 ? -15.457 -4.153 26.064 1.00 95.25 216 TRP A N 1
ATOM 1664 C CA . TRP A 1 216 ? -14.095 -4.054 25.555 1.00 95.25 216 TRP A CA 1
ATOM 1665 C C . TRP A 1 216 ? -13.147 -4.961 26.340 1.00 95.25 216 TRP A C 1
ATOM 1667 O O . TRP A 1 216 ? -12.332 -5.636 25.726 1.00 95.25 216 TRP A O 1
ATOM 1677 N N . GLU A 1 217 ? -13.279 -5.050 27.668 1.00 95.56 217 GLU A N 1
ATOM 1678 C CA . GLU A 1 217 ? -12.429 -5.924 28.493 1.00 95.56 217 GLU A CA 1
ATOM 1679 C C . GLU A 1 217 ? -12.595 -7.399 28.109 1.00 95.56 217 GLU A C 1
ATOM 1681 O O . GLU A 1 217 ? -11.606 -8.071 27.816 1.00 95.56 217 GLU A O 1
ATOM 1686 N N . ALA A 1 218 ? -13.839 -7.871 27.986 1.00 95.12 218 ALA A N 1
ATOM 1687 C CA . ALA A 1 218 ? -14.134 -9.237 27.555 1.00 95.12 218 ALA A CA 1
ATOM 1688 C C . ALA A 1 218 ? -13.635 -9.537 26.128 1.00 95.12 218 ALA A C 1
ATOM 1690 O O . ALA A 1 218 ? -13.212 -10.656 25.828 1.00 95.12 218 ALA A O 1
ATOM 1691 N N . TRP A 1 219 ? -13.682 -8.553 25.225 1.00 94.31 219 TRP A N 1
ATOM 1692 C CA . TRP A 1 219 ? -13.118 -8.694 23.882 1.00 94.31 219 TRP A CA 1
ATOM 1693 C C . TRP A 1 219 ? -11.588 -8.707 23.896 1.00 94.31 219 TRP A C 1
ATOM 1695 O O . TRP A 1 219 ? -10.986 -9.552 23.237 1.00 94.31 219 TRP A O 1
ATOM 1705 N N . ASN A 1 220 ? -10.965 -7.820 24.668 1.00 94.12 220 ASN A N 1
ATOM 1706 C CA . ASN A 1 220 ? -9.519 -7.700 24.815 1.00 94.12 220 ASN A CA 1
ATOM 1707 C C . ASN A 1 220 ? -8.888 -8.967 25.414 1.00 94.12 220 ASN A C 1
ATOM 1709 O O . ASN A 1 220 ? -7.812 -9.383 24.989 1.00 94.12 220 ASN A O 1
ATOM 1713 N N . GLU A 1 221 ? -9.563 -9.621 26.361 1.00 93.12 221 GLU A N 1
ATOM 1714 C CA . GLU A 1 221 ? -9.107 -10.901 26.913 1.00 93.12 221 GLU A CA 1
ATOM 1715 C C . GLU A 1 221 ? -9.036 -12.005 25.853 1.00 93.12 221 GLU A C 1
ATOM 1717 O O . GLU A 1 221 ? -8.080 -12.787 25.849 1.00 93.12 221 GLU A O 1
ATOM 1722 N N . LYS A 1 222 ? -10.019 -12.036 24.942 1.00 92.31 222 LYS A N 1
ATOM 1723 C CA . LYS A 1 222 ? -10.078 -12.977 23.813 1.00 92.31 222 LYS A CA 1
ATOM 1724 C C . LYS A 1 222 ? -9.115 -12.587 22.689 1.00 92.31 222 LYS A C 1
ATOM 1726 O O . LYS A 1 222 ? -8.477 -13.449 22.097 1.00 92.31 222 LYS A O 1
ATOM 1731 N N . THR A 1 223 ? -8.985 -11.290 22.424 1.00 93.00 223 THR A N 1
ATOM 1732 C CA . THR A 1 223 ? -8.234 -10.713 21.300 1.00 93.00 223 THR A CA 1
ATOM 1733 C C . THR A 1 223 ? -7.071 -9.876 21.825 1.00 93.00 223 THR A C 1
ATOM 1735 O O . THR A 1 223 ? -7.037 -8.653 21.692 1.00 93.00 223 THR A O 1
ATOM 1738 N N . ARG A 1 224 ? -6.095 -10.543 22.451 1.00 89.06 224 ARG A N 1
ATOM 1739 C CA . ARG A 1 224 ? -4.960 -9.860 23.100 1.00 89.06 224 ARG A CA 1
ATOM 1740 C C . ARG A 1 224 ? -4.066 -9.123 22.106 1.00 89.06 224 ARG A C 1
ATOM 1742 O O . ARG A 1 224 ? -3.547 -8.050 22.416 1.00 89.06 224 ARG A O 1
ATOM 1749 N N . ALA A 1 225 ? -3.911 -9.678 20.907 1.00 91.75 225 ALA A N 1
ATOM 1750 C CA . ALA A 1 225 ? -3.096 -9.097 19.851 1.00 91.75 225 ALA A CA 1
ATOM 1751 C C . ALA A 1 225 ? -3.594 -7.694 19.465 1.00 91.75 225 ALA A C 1
ATOM 1753 O O . ALA A 1 225 ? -4.757 -7.495 19.106 1.00 91.75 225 ALA A O 1
ATOM 1754 N N . MET A 1 226 ? -2.699 -6.706 19.511 1.00 89.69 226 MET A N 1
ATOM 1755 C CA . MET A 1 226 ? -3.031 -5.340 19.093 1.00 89.69 226 MET A CA 1
ATOM 1756 C C . MET A 1 226 ? -3.072 -5.218 17.567 1.00 89.69 226 MET A C 1
ATOM 1758 O O . MET A 1 226 ? -4.007 -4.641 17.018 1.00 89.69 226 MET A O 1
ATOM 1762 N N . PHE A 1 227 ? -2.084 -5.795 16.880 1.00 91.88 227 PHE A N 1
ATOM 1763 C CA . PHE A 1 227 ? -1.917 -5.655 15.431 1.00 91.88 227 PHE A CA 1
ATOM 1764 C C . PHE A 1 227 ? -1.843 -7.009 14.730 1.00 91.88 227 PHE A C 1
ATOM 1766 O O . PHE A 1 227 ? -2.642 -7.287 13.841 1.00 91.88 227 PHE A O 1
ATOM 1773 N N . ILE A 1 228 ? -0.887 -7.850 15.128 1.00 86.69 228 ILE A N 1
ATOM 1774 C CA . ILE A 1 228 ? -0.592 -9.124 14.472 1.00 86.69 228 ILE A CA 1
ATOM 1775 C C . ILE A 1 228 ? -1.019 -10.252 15.413 1.00 86.69 228 ILE A C 1
ATOM 1777 O O . ILE A 1 228 ? -0.605 -10.235 16.574 1.00 86.69 228 ILE A O 1
ATOM 1781 N N . PRO A 1 229 ? -1.822 -11.227 14.949 1.00 80.00 229 PRO A N 1
ATOM 1782 C CA . PRO A 1 229 ? -2.191 -12.378 15.762 1.00 80.00 229 PRO A CA 1
ATOM 1783 C C . PRO A 1 229 ? -0.947 -13.059 16.339 1.00 80.00 229 PRO A C 1
ATOM 1785 O O . PRO A 1 229 ? 0.068 -13.175 15.655 1.00 80.00 229 PRO A O 1
ATOM 1788 N N . PHE A 1 230 ? -1.035 -13.511 17.589 1.00 75.50 230 PHE A N 1
ATOM 1789 C CA . PHE A 1 230 ? 0.055 -14.192 18.305 1.00 75.50 230 PHE A CA 1
ATOM 1790 C C . PHE A 1 230 ? 1.273 -13.320 18.676 1.00 75.50 230 PHE A C 1
ATOM 1792 O O . PHE A 1 230 ? 2.245 -13.840 19.218 1.00 75.50 230 PHE A O 1
ATOM 1799 N N . VAL A 1 231 ? 1.212 -12.002 18.442 1.00 74.88 231 VAL A N 1
ATOM 1800 C CA . VAL A 1 231 ? 2.200 -11.017 18.912 1.00 74.88 231 VAL A CA 1
ATOM 1801 C C . VAL A 1 231 ? 1.501 -10.044 19.867 1.00 74.88 231 VAL A C 1
ATOM 1803 O O . VAL A 1 231 ? 0.530 -9.383 19.480 1.00 74.88 231 VAL A O 1
ATOM 1806 N N . TRP A 1 232 ? 1.967 -9.982 21.116 1.00 61.56 232 TRP A N 1
ATOM 1807 C CA . TRP A 1 232 ? 1.365 -9.202 22.209 1.00 61.56 232 TRP A CA 1
ATOM 1808 C C . TRP A 1 232 ? 2.264 -8.063 22.675 1.00 61.56 232 TRP A C 1
ATOM 1810 O O . TRP A 1 232 ? 3.480 -8.300 22.838 1.00 61.56 232 TRP A O 1
#